Protein AF-A0A920H0R1-F1 (afdb_monomer)

Radius of gyration: 21.29 Å; Cα contacts (8 Å, |Δi|>4): 374; chains: 1; bounding box: 59×45×59 Å

Structure (mmCIF, N/CA/C/O backbone):
data_AF-A0A920H0R1-F1
#
_entry.id   AF-A0A920H0R1-F1
#
loop_
_atom_site.group_PDB
_atom_site.id
_atom_site.type_symbol
_atom_site.label_atom_id
_atom_site.label_alt_id
_atom_site.label_comp_id
_atom_site.label_asym_id
_atom_site.label_entity_id
_atom_site.label_seq_id
_atom_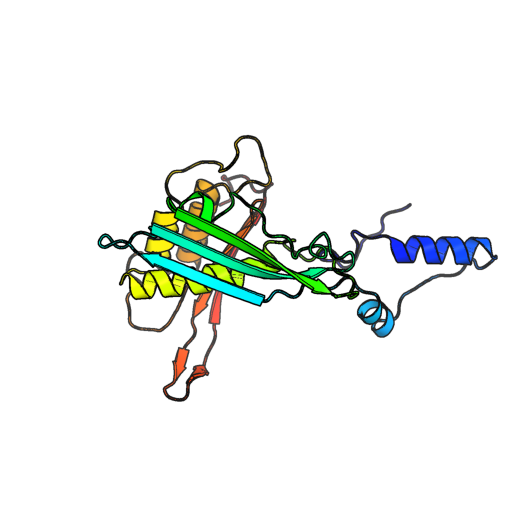site.pdbx_PDB_ins_code
_atom_site.Cartn_x
_atom_site.Cartn_y
_atom_site.Cartn_z
_atom_site.occupancy
_atom_site.B_iso_or_equiv
_atom_site.auth_seq_id
_atom_site.auth_comp_id
_atom_site.auth_asym_id
_atom_site.auth_atom_id
_atom_site.pdbx_PDB_model_num
ATOM 1 N N . MET A 1 1 ? 25.551 9.973 -19.187 1.00 71.19 1 MET A N 1
ATOM 2 C CA . MET A 1 1 ? 24.114 10.175 -19.470 1.00 71.19 1 MET A CA 1
ATOM 3 C C . MET A 1 1 ? 23.756 11.615 -19.152 1.00 71.19 1 MET A C 1
ATOM 5 O O . MET A 1 1 ? 24.093 12.069 -18.066 1.00 71.19 1 MET A O 1
ATOM 9 N N . HIS A 1 2 ? 23.122 12.329 -20.081 1.00 79.00 2 HIS A N 1
ATOM 10 C CA . HIS A 1 2 ? 22.588 13.667 -19.821 1.00 79.00 2 HIS A CA 1
ATOM 11 C C . HIS A 1 2 ? 21.096 13.547 -19.499 1.00 79.00 2 HIS A C 1
ATOM 13 O O . HIS A 1 2 ? 20.328 13.096 -20.345 1.00 79.00 2 HIS A O 1
ATOM 19 N N . SER A 1 3 ? 20.683 13.935 -18.290 1.00 76.44 3 SER A N 1
ATOM 20 C CA . SER A 1 3 ? 19.260 13.981 -17.934 1.00 76.44 3 SER A CA 1
ATOM 21 C C . SER A 1 3 ? 18.618 15.232 -18.520 1.00 76.44 3 SER A C 1
ATOM 23 O O . SER A 1 3 ? 18.863 16.345 -18.055 1.00 76.44 3 SER A O 1
ATOM 25 N N . VAL A 1 4 ? 17.794 15.047 -19.546 1.00 83.69 4 VAL A N 1
ATOM 26 C CA . VAL A 1 4 ? 16.958 16.106 -20.123 1.00 83.69 4 VAL A CA 1
ATOM 27 C C . VAL A 1 4 ? 15.664 16.273 -19.322 1.00 83.69 4 VAL A C 1
ATOM 29 O O . VAL A 1 4 ? 15.293 15.413 -18.520 1.00 83.69 4 VAL A O 1
ATOM 32 N N . ARG A 1 5 ? 14.952 17.389 -19.522 1.00 87.00 5 ARG A N 1
ATOM 33 C CA . ARG A 1 5 ? 13.621 17.574 -18.925 1.00 87.00 5 ARG A CA 1
ATOM 34 C C . ARG A 1 5 ? 12.689 16.466 -19.424 1.00 87.00 5 ARG A C 1
ATOM 36 O O . ARG A 1 5 ? 12.515 16.310 -20.626 1.00 87.00 5 ARG A O 1
ATOM 43 N N . GLY A 1 6 ? 12.092 15.715 -18.502 1.00 83.31 6 GLY A N 1
ATOM 44 C CA . GLY A 1 6 ? 11.184 14.614 -18.816 1.00 83.31 6 GLY A CA 1
ATOM 45 C C . GLY A 1 6 ? 9.723 14.969 -18.546 1.00 83.31 6 GLY A C 1
ATOM 46 O O . GLY A 1 6 ? 9.409 15.551 -17.511 1.00 83.31 6 GLY A O 1
ATOM 47 N N . GLY A 1 7 ? 8.819 14.563 -19.441 1.00 89.94 7 GLY A N 1
ATOM 48 C CA . GLY A 1 7 ? 7.361 14.730 -19.300 1.00 89.94 7 GLY A CA 1
ATOM 49 C C . GLY A 1 7 ? 6.689 13.832 -18.248 1.00 89.94 7 GLY A C 1
ATOM 50 O O . GLY A 1 7 ? 5.644 13.259 -18.520 1.00 89.94 7 GLY A O 1
ATOM 51 N N . GLY A 1 8 ? 7.285 13.664 -17.065 1.00 89.62 8 GLY A N 1
ATOM 52 C CA . GLY A 1 8 ? 6.800 12.725 -16.046 1.00 89.62 8 GLY A CA 1
ATOM 53 C C . GLY A 1 8 ? 7.219 11.275 -16.313 1.00 89.62 8 GLY A C 1
ATOM 54 O O . GLY A 1 8 ? 7.927 10.983 -17.270 1.00 89.62 8 GLY A O 1
ATOM 55 N N . GLY A 1 9 ? 6.848 10.362 -15.420 1.00 87.94 9 GLY A N 1
ATOM 56 C CA . GLY A 1 9 ? 7.211 8.948 -15.560 1.00 87.94 9 GLY A CA 1
ATOM 57 C C . GLY A 1 9 ? 6.524 8.041 -14.552 1.00 87.94 9 GLY A C 1
ATOM 58 O O . GLY A 1 9 ? 6.263 6.893 -14.861 1.00 87.94 9 GLY A O 1
ATOM 59 N N . PHE A 1 10 ? 6.196 8.548 -13.357 1.00 89.69 10 PHE A N 1
ATOM 60 C CA . PHE A 1 10 ? 5.350 7.847 -12.376 1.00 89.69 10 PHE A CA 1
ATOM 61 C C . PHE A 1 10 ? 5.792 6.413 -12.031 1.00 89.69 10 PHE A C 1
ATOM 63 O O . PHE A 1 10 ? 4.981 5.621 -11.568 1.00 89.69 10 PHE A O 1
ATOM 70 N N . GLY A 1 11 ? 7.089 6.128 -12.191 1.00 88.75 11 GLY A N 1
ATOM 71 C CA . GLY A 1 11 ? 7.712 4.830 -11.943 1.00 88.75 11 GLY A CA 1
ATOM 72 C C . GLY A 1 11 ? 8.248 4.134 -13.203 1.00 88.75 11 GLY A C 1
ATOM 73 O O . GLY A 1 11 ? 9.318 3.537 -13.119 1.00 88.75 11 GLY A O 1
ATOM 74 N N . ARG A 1 12 ? 7.642 4.363 -14.382 1.00 87.19 12 ARG A N 1
ATOM 75 C CA . ARG A 1 12 ? 8.091 3.842 -15.695 1.00 87.19 12 ARG A CA 1
ATOM 76 C C . ARG A 1 12 ? 9.56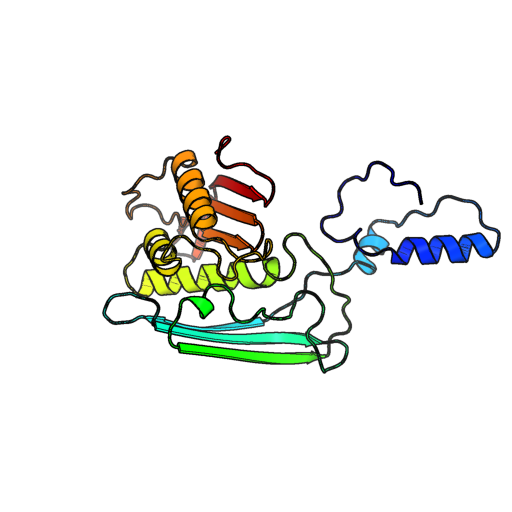6 4.111 -15.989 1.00 87.19 12 ARG A C 1
ATOM 78 O O . ARG A 1 12 ? 10.259 3.255 -16.517 1.00 87.19 12 ARG A O 1
ATOM 85 N N . ARG A 1 13 ? 10.046 5.316 -15.661 1.00 87.56 13 ARG A N 1
ATOM 86 C CA . ARG A 1 13 ? 11.416 5.793 -15.955 1.00 87.56 13 ARG A CA 1
ATOM 87 C C . ARG A 1 13 ? 12.414 5.558 -14.813 1.00 87.56 13 ARG A C 1
ATOM 89 O O . ARG A 1 13 ? 13.410 6.269 -14.712 1.00 87.56 13 ARG A O 1
ATOM 96 N N . LEU A 1 14 ? 12.109 4.639 -13.893 1.00 87.81 14 LEU A N 1
ATOM 97 C CA . LEU A 1 14 ? 13.078 4.158 -12.898 1.00 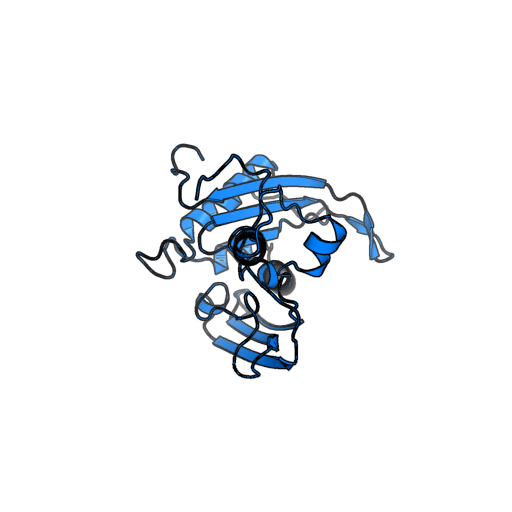87.81 14 LEU A CA 1
ATOM 98 C C . LEU A 1 14 ? 13.905 2.981 -13.431 1.00 87.81 14 LEU A C 1
ATOM 100 O O . LEU A 1 14 ? 14.987 2.714 -12.910 1.00 87.81 14 LEU A O 1
ATOM 104 N N . SER A 1 15 ? 13.409 2.308 -14.467 1.00 85.75 15 SER A N 1
ATOM 105 C CA . SER A 1 15 ? 14.136 1.314 -15.242 1.00 85.75 15 SER A CA 1
ATOM 106 C C . SER A 1 15 ? 14.733 1.957 -16.504 1.00 85.75 15 SER A C 1
ATOM 108 O O . SER A 1 15 ? 14.279 3.009 -16.957 1.00 85.75 15 SER A O 1
ATOM 110 N N . ASN A 1 16 ? 15.810 1.36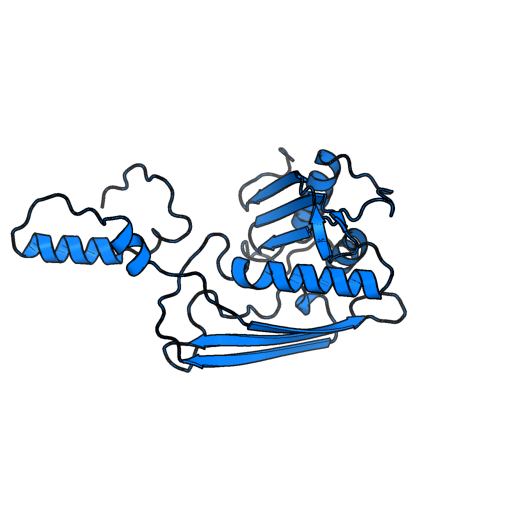4 -17.027 1.00 87.25 16 ASN A N 1
ATOM 111 C CA . ASN A 1 16 ? 16.590 1.908 -18.148 1.00 87.25 16 ASN A CA 1
ATOM 112 C C . ASN A 1 16 ? 16.754 0.891 -19.292 1.00 87.25 16 ASN A C 1
ATOM 114 O O . ASN A 1 16 ? 17.699 0.990 -20.069 1.00 87.25 16 ASN A O 1
ATOM 118 N N . GLU A 1 17 ? 15.880 -0.109 -19.391 1.00 87.50 17 GLU A N 1
ATOM 119 C CA . GLU A 1 17 ? 15.962 -1.196 -20.375 1.00 87.50 17 GLU A CA 1
ATOM 120 C C . GLU A 1 17 ? 16.040 -0.684 -21.822 1.00 87.50 17 GLU A C 1
ATOM 122 O O . GLU A 1 17 ? 16.917 -1.106 -22.573 1.00 87.50 17 GLU A O 1
ATOM 127 N N . TYR A 1 18 ? 15.242 0.328 -22.168 1.00 86.69 18 TYR A N 1
ATOM 128 C CA . TYR A 1 18 ? 15.261 0.964 -23.489 1.00 86.69 18 TYR A CA 1
ATOM 129 C C . TYR A 1 18 ? 16.583 1.698 -23.789 1.00 86.69 18 TYR A C 1
ATOM 131 O O . TYR A 1 18 ? 16.990 1.819 -24.943 1.00 86.69 18 TYR A O 1
ATOM 139 N N . VAL A 1 19 ? 17.301 2.168 -22.760 1.00 88.56 19 VAL A N 1
ATOM 140 C CA . VAL A 1 19 ? 18.624 2.797 -22.926 1.00 88.56 19 VAL A CA 1
ATOM 141 C C . VAL A 1 19 ? 19.668 1.749 -23.306 1.00 88.56 19 VAL A C 1
ATOM 143 O O . VAL A 1 19 ? 20.532 2.020 -24.140 1.00 88.56 19 VAL A O 1
ATOM 146 N N . TYR A 1 20 ? 19.588 0.551 -22.718 1.00 89.75 20 TYR A N 1
ATOM 147 C CA . TYR A 1 20 ? 20.480 -0.555 -23.069 1.00 89.75 20 TYR A CA 1
ATOM 148 C C . TYR A 1 20 ? 20.260 -1.016 -24.508 1.00 89.75 20 TYR A C 1
ATOM 150 O O . TYR A 1 20 ? 21.232 -1.211 -25.237 1.00 89.75 20 TYR A O 1
ATOM 158 N N . GLU A 1 21 ? 19.006 -1.136 -24.938 1.00 89.56 21 GLU A N 1
ATOM 159 C CA . GLU A 1 21 ? 18.677 -1.494 -26.317 1.00 89.56 21 GLU A CA 1
ATOM 160 C C . GLU A 1 21 ? 19.210 -0.458 -27.316 1.00 89.56 21 GLU A C 1
ATOM 162 O O . GLU A 1 21 ? 19.938 -0.814 -28.247 1.00 89.56 21 GLU A O 1
ATOM 167 N N . ALA A 1 22 ? 18.962 0.833 -27.067 1.00 90.69 22 ALA A N 1
ATOM 168 C CA . ALA A 1 22 ? 19.487 1.912 -27.900 1.00 90.69 22 ALA A CA 1
ATOM 169 C C . ALA A 1 22 ? 21.026 1.898 -27.973 1.00 90.69 22 ALA A C 1
ATOM 171 O O . ALA A 1 22 ? 21.601 2.078 -29.048 1.00 90.69 22 ALA A O 1
ATOM 172 N N . ALA A 1 23 ? 21.711 1.630 -26.855 1.00 91.19 23 ALA A N 1
ATOM 173 C CA . ALA A 1 23 ? 23.170 1.535 -26.820 1.00 91.19 23 ALA A CA 1
ATOM 174 C C . ALA A 1 23 ? 23.708 0.348 -27.642 1.00 91.19 23 ALA A C 1
ATOM 176 O O . ALA A 1 23 ? 24.702 0.492 -28.357 1.00 91.19 23 ALA A O 1
ATOM 177 N N . LEU A 1 24 ? 23.047 -0.814 -27.579 1.00 93.00 24 LEU A N 1
ATOM 178 C CA . LEU A 1 24 ? 23.419 -2.000 -28.359 1.00 93.00 24 LEU A CA 1
ATOM 179 C C . LEU A 1 24 ? 23.179 -1.803 -29.861 1.00 93.00 24 LEU A C 1
ATOM 181 O O . LEU A 1 24 ? 23.998 -2.231 -30.675 1.00 93.00 24 LEU A O 1
ATOM 185 N N . ILE A 1 25 ? 22.091 -1.129 -30.237 1.00 92.00 25 ILE A N 1
ATOM 186 C CA . ILE A 1 25 ? 21.819 -0.744 -31.628 1.00 92.00 25 ILE A CA 1
ATOM 187 C C . ILE A 1 25 ? 22.893 0.233 -32.122 1.00 92.00 25 ILE A C 1
ATOM 189 O O . ILE A 1 25 ? 23.445 0.049 -33.210 1.00 92.00 25 ILE A O 1
ATOM 193 N N . ALA A 1 26 ? 23.265 1.215 -31.297 1.00 93.44 26 ALA A N 1
ATOM 194 C CA . ALA A 1 26 ? 24.299 2.183 -31.644 1.00 93.44 26 ALA A CA 1
ATOM 195 C C . ALA A 1 26 ? 25.678 1.547 -31.846 1.00 93.44 26 ALA A C 1
ATOM 197 O O . ALA A 1 26 ? 26.401 1.913 -32.775 1.00 93.44 26 ALA A O 1
ATOM 198 N N . GLN A 1 27 ? 26.015 0.526 -31.053 1.00 94.75 27 GLN A N 1
ATOM 199 C CA . GLN A 1 27 ? 27.245 -0.248 -31.232 1.00 94.75 27 GLN A CA 1
ATOM 200 C C . GLN A 1 27 ? 27.336 -0.909 -32.620 1.00 94.75 27 GLN A C 1
ATOM 202 O O . GLN A 1 27 ? 28.435 -1.137 -33.122 1.00 94.75 27 GLN A O 1
ATOM 207 N N . ARG A 1 28 ? 26.197 -1.186 -33.268 1.00 94.94 28 ARG A N 1
ATOM 208 C CA . ARG A 1 28 ? 26.135 -1.758 -34.623 1.00 94.94 28 ARG A CA 1
ATOM 209 C C . ARG A 1 28 ? 26.205 -0.712 -35.742 1.00 94.94 28 ARG A C 1
ATOM 211 O O . ARG A 1 28 ? 26.063 -1.072 -36.906 1.00 94.94 28 ARG A O 1
ATOM 218 N N . GLY A 1 29 ? 26.451 0.557 -35.412 1.00 93.00 29 GLY A N 1
ATOM 219 C CA . GLY A 1 29 ? 26.679 1.635 -36.380 1.00 93.00 29 GLY A CA 1
ATOM 220 C C . GLY A 1 29 ? 25.471 2.533 -36.654 1.00 93.00 29 GLY A C 1
ATOM 221 O O . GLY A 1 29 ? 25.542 3.379 -37.542 1.00 93.00 29 GLY A O 1
ATOM 222 N N . PHE A 1 30 ? 24.373 2.392 -35.906 1.00 90.44 30 PHE A N 1
ATOM 223 C CA . PHE A 1 30 ? 23.230 3.301 -36.009 1.00 90.44 30 PHE A CA 1
ATOM 224 C C . PHE A 1 30 ? 23.389 4.500 -35.062 1.00 90.44 30 PHE A C 1
ATOM 226 O O . PHE A 1 30 ? 23.414 4.341 -33.849 1.00 90.44 30 PHE A O 1
ATOM 233 N N . ALA A 1 31 ? 23.463 5.718 -35.598 1.00 83.50 31 ALA A N 1
ATOM 234 C CA . ALA A 1 31 ? 23.659 6.940 -34.806 1.00 83.50 31 ALA A CA 1
ATOM 235 C C . ALA A 1 31 ? 22.403 7.837 -34.731 1.00 83.50 31 ALA A C 1
ATOM 237 O O . ALA A 1 31 ? 22.522 9.050 -34.569 1.00 83.50 31 ALA A O 1
ATOM 238 N N . GLY A 1 32 ? 21.210 7.260 -34.911 1.00 86.44 32 GLY A N 1
ATOM 239 C CA . GLY A 1 32 ? 19.940 7.992 -34.929 1.00 86.44 32 GLY A CA 1
ATOM 240 C C . GLY A 1 32 ? 19.227 8.063 -33.576 1.00 86.44 32 GLY A C 1
ATOM 241 O O . GLY A 1 32 ? 19.653 7.473 -32.584 1.00 86.44 32 GLY A O 1
ATOM 242 N N . GLU A 1 33 ? 18.111 8.789 -33.559 1.00 85.06 33 GLU A N 1
ATOM 243 C CA . GLU A 1 33 ? 17.189 8.837 -32.423 1.00 85.06 33 GLU A CA 1
ATOM 244 C C . GLU A 1 33 ? 16.422 7.513 -32.293 1.00 85.06 33 GLU A C 1
ATOM 246 O O . GLU A 1 33 ? 15.979 6.942 -33.290 1.00 85.06 33 GLU A O 1
ATOM 251 N N . ALA A 1 34 ? 16.262 7.036 -31.057 1.00 84.00 34 ALA A N 1
ATOM 252 C CA . ALA A 1 34 ? 15.421 5.895 -30.720 1.00 84.00 34 ALA A CA 1
ATOM 253 C C . ALA A 1 34 ? 14.258 6.388 -29.855 1.00 84.00 34 ALA A C 1
ATOM 255 O O . ALA A 1 34 ? 14.470 6.872 -28.740 1.00 84.00 34 ALA A O 1
ATOM 256 N N . ALA A 1 35 ? 13.041 6.275 -30.379 1.00 86.00 35 ALA A N 1
ATOM 257 C CA . ALA A 1 35 ? 11.816 6.631 -29.681 1.00 86.00 35 ALA A CA 1
ATOM 258 C C . ALA A 1 35 ? 10.862 5.435 -29.693 1.00 86.00 35 ALA A C 1
ATOM 260 O O . ALA A 1 35 ? 10.658 4.816 -30.736 1.00 86.00 35 ALA A O 1
ATOM 261 N N . MET A 1 36 ? 10.282 5.129 -28.533 1.00 84.31 36 MET A N 1
ATOM 262 C CA . MET A 1 36 ? 9.220 4.130 -28.415 1.00 84.31 36 MET A CA 1
ATOM 263 C C . MET A 1 36 ? 7.914 4.737 -28.923 1.00 84.31 36 MET A C 1
ATOM 265 O O . MET A 1 36 ? 7.571 5.866 -28.557 1.00 84.31 36 MET A O 1
ATOM 269 N N . VAL A 1 37 ? 7.180 3.993 -29.747 1.00 89.62 37 VAL A N 1
ATOM 270 C CA . VAL A 1 37 ? 5.800 4.358 -30.088 1.00 89.62 37 VAL A CA 1
ATOM 271 C C . VAL A 1 37 ? 4.876 4.028 -28.909 1.00 89.62 37 VAL A C 1
ATOM 273 O O . VAL A 1 37 ? 5.212 3.149 -28.113 1.00 89.62 37 VAL A O 1
ATOM 276 N N . PRO A 1 38 ? 3.729 4.713 -28.752 1.00 88.06 38 PRO A N 1
ATOM 277 C CA . PRO A 1 38 ? 2.830 4.490 -27.617 1.00 88.06 38 PRO A CA 1
ATOM 278 C C . PRO A 1 38 ? 2.406 3.028 -27.428 1.00 88.06 38 PRO A C 1
ATOM 280 O O . PRO A 1 38 ? 2.287 2.561 -26.299 1.00 88.06 38 PRO A O 1
ATOM 283 N N . GLU A 1 39 ? 2.194 2.299 -28.522 1.00 91.38 39 GLU A N 1
ATOM 284 C CA . GLU A 1 39 ? 1.813 0.888 -28.506 1.00 91.38 39 GLU A CA 1
ATOM 285 C C . GLU A 1 39 ? 2.906 0.013 -27.881 1.00 91.38 39 GLU A C 1
ATOM 287 O O . GLU A 1 39 ? 2.607 -0.817 -27.023 1.00 91.38 39 GLU A O 1
ATOM 292 N N . ASP A 1 40 ? 4.166 0.243 -28.258 1.00 88.00 40 ASP A N 1
ATOM 293 C CA . ASP A 1 40 ? 5.318 -0.472 -27.707 1.00 88.00 40 ASP A CA 1
ATOM 294 C C . ASP A 1 40 ? 5.590 -0.044 -26.262 1.00 88.00 40 ASP A C 1
ATOM 296 O O . ASP A 1 40 ? 5.880 -0.886 -25.415 1.00 88.00 40 ASP A O 1
ATOM 300 N N . ASP A 1 41 ? 5.444 1.245 -25.938 1.00 86.88 41 ASP A N 1
ATOM 301 C CA . ASP A 1 41 ? 5.605 1.720 -24.560 1.00 86.88 41 ASP A CA 1
ATOM 302 C C . ASP A 1 41 ? 4.606 1.036 -23.619 1.00 86.88 41 ASP A C 1
ATOM 304 O O . ASP A 1 41 ? 5.005 0.595 -22.547 1.00 86.88 41 ASP A O 1
ATOM 308 N N . MET A 1 42 ? 3.348 0.857 -24.043 1.00 87.25 42 MET A N 1
ATOM 309 C CA . MET A 1 42 ? 2.342 0.113 -23.276 1.00 87.25 42 MET A CA 1
ATOM 310 C C . MET A 1 42 ? 2.597 -1.398 -23.251 1.00 87.25 42 MET A C 1
ATOM 312 O O . MET A 1 42 ? 2.357 -2.034 -22.227 1.00 87.25 42 MET A O 1
ATOM 316 N N . ALA A 1 43 ? 3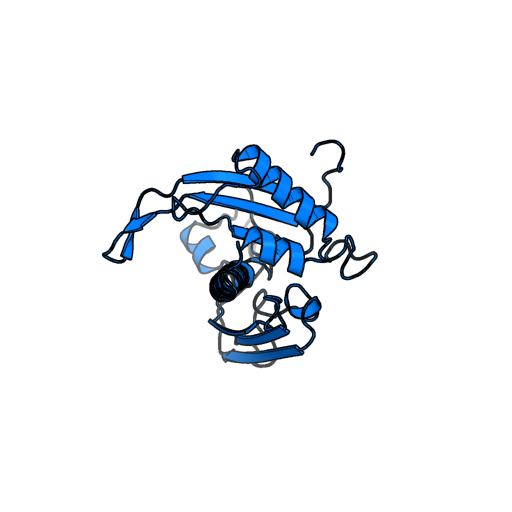.046 -1.996 -24.359 1.00 87.44 43 ALA A N 1
ATOM 317 C CA . ALA A 1 43 ? 3.277 -3.439 -24.447 1.00 87.44 43 ALA A CA 1
ATOM 318 C C . ALA A 1 43 ? 4.489 -3.899 -23.619 1.00 87.44 43 ALA A C 1
ATOM 320 O O . ALA A 1 43 ? 4.482 -5.009 -23.081 1.00 87.44 43 ALA A O 1
ATOM 321 N N . PHE A 1 44 ? 5.506 -3.044 -23.505 1.00 85.62 44 PHE A N 1
ATOM 322 C CA . PHE A 1 44 ? 6.752 -3.306 -22.784 1.00 85.62 44 PHE A CA 1
ATOM 323 C C . PHE A 1 44 ? 6.874 -2.497 -21.482 1.00 85.62 44 PHE A C 1
ATOM 325 O O . PHE A 1 44 ? 7.975 -2.351 -20.946 1.00 85.62 44 PHE A O 1
ATOM 332 N N . ASP A 1 45 ? 5.762 -1.974 -20.958 1.00 89.19 45 ASP A N 1
ATOM 333 C CA . ASP A 1 45 ? 5.741 -1.318 -19.650 1.00 89.19 45 ASP A CA 1
ATOM 334 C C . ASP A 1 45 ? 5.912 -2.338 -18.511 1.00 89.19 45 ASP A C 1
ATOM 336 O O . ASP A 1 45 ? 5.633 -3.535 -18.620 1.00 89.19 45 ASP A O 1
ATOM 340 N N . TYR A 1 46 ? 6.313 -1.823 -17.360 1.00 91.94 46 TYR A N 1
ATOM 341 C CA . TYR A 1 46 ? 6.127 -2.463 -16.080 1.00 91.94 46 TYR A CA 1
ATOM 342 C C . TYR A 1 46 ? 4.748 -2.122 -15.521 1.00 91.94 46 TYR A C 1
ATOM 344 O O . TYR A 1 46 ? 4.456 -0.986 -15.148 1.00 91.94 46 TYR A O 1
ATOM 352 N N . PHE A 1 47 ? 3.906 -3.135 -15.369 1.00 92.25 47 PHE A N 1
ATOM 353 C CA . PHE A 1 47 ? 2.548 -2.954 -14.877 1.00 92.25 47 PHE A CA 1
ATOM 354 C C . PHE A 1 47 ? 2.495 -2.841 -13.348 1.00 92.25 47 PHE A C 1
ATOM 356 O O . PHE A 1 47 ? 3.376 -3.301 -12.613 1.00 92.25 47 PHE A O 1
ATOM 363 N N . ARG A 1 48 ? 1.411 -2.256 -12.836 1.00 93.31 48 ARG A N 1
ATOM 364 C CA . ARG A 1 48 ? 1.075 -2.373 -11.414 1.00 93.31 48 ARG A CA 1
ATOM 365 C C . ARG A 1 48 ? 0.707 -3.828 -11.110 1.00 93.31 48 ARG A C 1
ATOM 367 O O . ARG A 1 48 ? -0.075 -4.423 -11.847 1.00 93.31 48 ARG A O 1
ATOM 374 N N . SER A 1 49 ? 1.240 -4.379 -10.019 1.00 94.00 49 SER A N 1
ATOM 375 C CA . SER A 1 49 ? 0.937 -5.757 -9.619 1.00 94.00 49 SER A CA 1
ATOM 376 C C . SER A 1 49 ? -0.564 -5.959 -9.399 1.00 94.00 49 SER A C 1
ATOM 378 O O . SER A 1 49 ? -1.226 -5.132 -8.772 1.00 94.00 49 SER A O 1
ATOM 380 N N . ALA A 1 50 ? -1.104 -7.048 -9.938 1.00 92.00 50 ALA A N 1
ATOM 381 C CA . ALA A 1 50 ? -2.479 -7.449 -9.693 1.00 92.00 50 ALA A CA 1
ATOM 382 C C . ALA A 1 50 ? -2.522 -8.316 -8.434 1.00 92.00 50 ALA A C 1
ATOM 384 O O . ALA A 1 50 ? -1.778 -9.293 -8.332 1.00 92.00 50 ALA A O 1
ATOM 385 N N . LEU A 1 51 ? -3.400 -7.955 -7.502 1.00 95.38 51 LEU A N 1
ATOM 386 C CA . LEU A 1 51 ? -3.607 -8.675 -6.254 1.00 95.38 51 LEU A CA 1
ATOM 387 C C . LEU A 1 51 ? -5.076 -9.041 -6.098 1.00 95.38 51 LEU A C 1
ATOM 389 O O . LEU A 1 51 ? -5.957 -8.260 -6.461 1.00 95.38 51 LEU A O 1
ATOM 393 N N . TYR A 1 52 ? -5.316 -10.198 -5.498 1.00 96.81 52 TYR A N 1
ATOM 394 C CA . TYR A 1 52 ? -6.585 -10.506 -4.857 1.00 96.81 52 TYR A CA 1
ATOM 395 C C . TYR A 1 52 ? -6.360 -10.516 -3.345 1.00 96.81 52 TYR A C 1
ATOM 397 O O . TYR A 1 52 ? -5.379 -11.086 -2.868 1.00 96.81 52 TYR A O 1
ATOM 405 N N . LEU A 1 53 ? -7.234 -9.829 -2.614 1.00 96.69 53 LEU A N 1
ATOM 406 C CA . LEU A 1 53 ? -7.114 -9.610 -1.176 1.00 96.69 53 LEU A CA 1
ATOM 407 C C . LEU A 1 53 ? -8.377 -10.142 -0.508 1.00 96.69 53 LEU A C 1
ATOM 409 O O . LEU A 1 53 ? -9.465 -9.626 -0.761 1.00 96.69 53 LEU A O 1
ATOM 413 N N . ASP A 1 54 ? -8.214 -11.161 0.325 1.00 97.81 54 ASP A N 1
ATOM 414 C CA . ASP A 1 54 ? -9.256 -11.661 1.216 1.00 97.81 54 ASP A CA 1
ATOM 415 C C . ASP A 1 54 ? -8.989 -11.135 2.626 1.00 97.81 54 ASP A C 1
ATOM 417 O O . ASP A 1 54 ? -7.867 -11.244 3.126 1.00 97.81 54 ASP A O 1
ATOM 421 N N . MET A 1 55 ? -9.984 -10.490 3.233 1.00 97.56 55 MET A N 1
ATOM 422 C CA . MET A 1 55 ? -9.813 -9.752 4.484 1.00 97.56 55 MET A CA 1
ATOM 423 C C . MET A 1 55 ? -10.897 -10.121 5.489 1.00 97.56 55 MET A C 1
ATOM 425 O O . MET A 1 55 ? -12.086 -10.090 5.178 1.00 97.56 55 MET A O 1
ATOM 429 N N . GLU A 1 56 ? -10.477 -10.388 6.722 1.00 97.81 56 GLU A N 1
ATOM 430 C CA . GLU A 1 56 ? -11.365 -10.546 7.871 1.00 97.81 56 GLU A CA 1
ATOM 431 C C . GLU A 1 56 ? -10.906 -9.613 8.998 1.00 97.81 56 GLU A C 1
ATOM 433 O O . GLU A 1 56 ? -9.718 -9.336 9.171 1.00 97.81 56 GLU A O 1
ATOM 438 N N . GLY A 1 57 ? -11.854 -9.108 9.781 1.00 96.62 57 GLY A N 1
ATOM 439 C CA . GLY A 1 57 ? -11.584 -8.151 10.845 1.00 96.62 57 GLY A CA 1
ATOM 440 C C . GLY A 1 57 ? -12.482 -8.410 12.040 1.00 96.62 57 GLY A C 1
ATOM 441 O O . GLY A 1 57 ? -13.669 -8.693 11.886 1.00 96.62 57 GLY A O 1
ATOM 442 N N . GLY A 1 58 ? -11.907 -8.321 13.235 1.00 96.31 58 GLY A N 1
ATOM 443 C CA . GLY A 1 58 ? -12.635 -8.406 14.496 1.00 96.31 58 GLY A CA 1
ATOM 444 C C . GLY A 1 58 ? -12.807 -7.021 15.098 1.00 96.31 58 GLY A C 1
ATOM 445 O O . GLY A 1 58 ? -11.841 -6.268 15.186 1.00 96.31 58 GLY A O 1
ATOM 446 N N . VAL A 1 59 ? -14.017 -6.693 15.542 1.00 95.81 59 VAL A N 1
ATOM 447 C CA . VAL A 1 59 ? -14.298 -5.476 16.313 1.00 95.81 59 VAL A CA 1
ATOM 448 C C . VAL A 1 59 ? -14.654 -5.897 17.737 1.00 95.81 59 VAL A C 1
ATOM 450 O O . VAL A 1 59 ? -15.442 -6.823 17.930 1.00 95.81 59 VAL A O 1
ATOM 453 N N . SER A 1 60 ? -14.041 -5.268 18.739 1.00 94.25 60 SER A N 1
ATOM 454 C CA . SER A 1 60 ? -14.365 -5.510 20.147 1.00 94.25 60 SER A CA 1
ATOM 455 C C . SER A 1 60 ? -15.735 -4.933 20.522 1.00 94.25 60 SER A C 1
ATOM 457 O O . SER A 1 60 ? -16.306 -4.112 19.807 1.00 94.25 60 SER A O 1
ATOM 459 N N . ASN A 1 61 ? -16.251 -5.315 21.692 1.00 92.56 61 ASN A N 1
ATOM 460 C CA . ASN A 1 61 ? -17.500 -4.751 22.221 1.00 92.56 61 ASN A CA 1
ATOM 461 C C . ASN A 1 61 ? -17.427 -3.230 22.444 1.00 92.56 61 ASN A C 1
ATOM 463 O O . ASN A 1 61 ? -18.458 -2.564 22.425 1.00 92.56 61 ASN A O 1
ATOM 467 N N . ASP A 1 62 ? -16.219 -2.693 22.625 1.00 91.12 62 ASP A N 1
ATOM 468 C CA . ASP A 1 62 ? -15.964 -1.262 22.810 1.00 91.12 62 ASP A CA 1
ATOM 469 C C . ASP A 1 62 ? -15.809 -0.512 21.470 1.00 91.12 62 ASP A C 1
ATOM 471 O O . ASP A 1 62 ? -15.587 0.695 21.449 1.00 91.12 62 ASP A O 1
ATOM 475 N N . GLY A 1 63 ? -15.940 -1.215 20.337 1.00 91.88 63 GLY A N 1
ATOM 476 C CA . GLY A 1 63 ? -15.883 -0.643 18.990 1.00 91.88 63 GLY A CA 1
ATOM 477 C C . GLY A 1 63 ? -14.483 -0.577 18.372 1.00 91.88 63 GLY A C 1
ATOM 478 O O . GLY A 1 63 ? -14.348 -0.160 17.227 1.00 91.88 63 GLY A O 1
ATOM 479 N N . HIS A 1 64 ? -13.439 -1.027 19.069 1.00 93.81 64 HIS A N 1
ATOM 480 C CA . HIS A 1 64 ? -12.061 -0.976 18.568 1.00 93.81 64 HIS A CA 1
ATOM 481 C C . HIS A 1 64 ? -11.718 -2.175 17.670 1.00 93.81 64 HIS A C 1
ATOM 483 O O . HIS A 1 64 ? -12.214 -3.285 17.877 1.00 93.81 64 HIS A O 1
ATOM 489 N N . LEU A 1 65 ? -10.816 -1.979 16.702 1.00 95.31 65 LEU A N 1
ATOM 490 C CA . LEU A 1 65 ? -10.269 -3.072 15.890 1.00 95.31 65 LEU A CA 1
ATOM 491 C C . LEU A 1 65 ? -9.437 -4.018 16.773 1.00 95.31 65 LEU A C 1
ATOM 493 O O . LEU A 1 65 ? -8.407 -3.627 17.315 1.00 95.31 65 LEU A O 1
ATOM 497 N N . SER A 1 66 ? -9.879 -5.266 16.919 1.00 95.88 66 SER A N 1
ATOM 498 C CA . SER A 1 66 ? -9.266 -6.265 17.805 1.00 95.88 66 SER A CA 1
ATOM 499 C C . SER A 1 66 ? -8.553 -7.392 17.061 1.00 95.88 66 SER A C 1
ATOM 501 O O . SER A 1 66 ? -7.638 -7.998 17.618 1.00 95.88 66 SER A O 1
ATOM 503 N N . ALA A 1 67 ? -8.930 -7.664 15.810 1.00 96.25 67 ALA A N 1
ATOM 504 C CA . ALA A 1 67 ? -8.270 -8.659 14.973 1.00 96.25 67 ALA A CA 1
ATOM 505 C C . ALA A 1 67 ? -8.186 -8.208 13.512 1.00 96.25 67 ALA A C 1
ATOM 507 O O . ALA A 1 67 ? -9.095 -7.540 13.018 1.00 96.25 67 ALA A O 1
ATOM 508 N N . TRP A 1 68 ? -7.113 -8.598 12.827 1.00 96.81 68 TRP A N 1
ATOM 509 C CA . TRP A 1 68 ? -6.884 -8.304 11.414 1.00 96.81 68 TRP A CA 1
ATOM 510 C C . TRP A 1 68 ? -6.324 -9.523 10.688 1.00 96.81 68 TRP A C 1
ATOM 512 O O . TRP A 1 68 ? -5.240 -9.999 11.010 1.00 96.81 68 TRP A O 1
ATOM 522 N N . LYS A 1 69 ? -7.032 -10.024 9.684 1.00 97.25 69 LYS A N 1
ATOM 523 C CA . LYS A 1 69 ? -6.560 -11.130 8.859 1.00 97.25 69 LYS A CA 1
ATOM 524 C C . LYS A 1 69 ? -6.567 -10.720 7.400 1.00 97.25 69 LYS A C 1
ATOM 526 O O . LYS A 1 69 ? -7.561 -10.190 6.910 1.00 97.25 69 LYS A O 1
ATOM 531 N N . LEU A 1 70 ? -5.459 -10.983 6.719 1.00 96.75 70 LEU A N 1
ATOM 532 C CA . LEU A 1 70 ? -5.287 -10.687 5.305 1.00 96.75 70 LEU A CA 1
ATOM 533 C C . LEU A 1 70 ? -4.647 -11.883 4.605 1.00 96.75 70 LEU A C 1
ATOM 535 O O . LEU A 1 70 ? -3.517 -12.268 4.907 1.00 96.75 70 LEU A O 1
ATOM 539 N N . HIS A 1 71 ? -5.337 -12.426 3.608 1.00 97.44 71 HIS A N 1
ATOM 540 C CA . HIS A 1 71 ? -4.761 -13.379 2.672 1.00 97.44 71 HIS A CA 1
ATOM 541 C C . HIS A 1 71 ? -4.570 -12.714 1.310 1.00 97.44 71 HIS A C 1
ATOM 543 O O . HIS A 1 71 ? -5.514 -12.275 0.654 1.00 97.44 71 HIS A O 1
ATOM 549 N N . VAL A 1 72 ? -3.309 -12.621 0.892 1.00 97.19 72 VAL A N 1
ATOM 550 C CA . VAL A 1 72 ? -2.909 -12.027 -0.383 1.00 97.19 72 VAL A CA 1
ATOM 551 C C . VAL A 1 72 ? -2.690 -13.127 -1.410 1.00 97.19 72 VAL A C 1
ATOM 553 O O . VAL A 1 72 ? -1.867 -14.016 -1.209 1.00 97.19 72 VAL A O 1
ATOM 556 N N . ILE A 1 73 ? -3.350 -13.037 -2.557 1.00 97.44 73 ILE A N 1
ATOM 557 C CA . ILE A 1 73 ? -3.003 -13.824 -3.739 1.00 97.44 73 ILE A CA 1
ATOM 558 C C . ILE A 1 73 ? -2.282 -12.893 -4.713 1.00 97.44 73 ILE A C 1
ATOM 560 O O . ILE A 1 73 ? -2.868 -11.929 -5.212 1.00 97.44 73 ILE A O 1
ATOM 564 N N . ALA A 1 74 ? -1.004 -13.174 -4.965 1.00 97.19 74 ALA A N 1
ATOM 565 C CA . ALA A 1 74 ? -0.124 -12.337 -5.776 1.00 97.19 74 ALA A CA 1
ATOM 566 C C . ALA A 1 74 ? 0.492 -13.119 -6.941 1.00 97.19 74 ALA A C 1
ATOM 568 O O . ALA A 1 74 ? 0.767 -14.312 -6.834 1.00 97.19 74 ALA A O 1
ATOM 569 N N . GLY A 1 75 ? 0.748 -12.434 -8.057 1.00 96.94 75 GLY A N 1
ATOM 570 C CA . GLY A 1 75 ? 1.526 -13.001 -9.160 1.00 96.94 75 GLY A CA 1
ATOM 571 C C . GLY A 1 75 ? 3.002 -13.183 -8.790 1.00 96.94 75 GLY A C 1
ATOM 572 O O . GLY A 1 75 ? 3.563 -12.341 -8.092 1.00 96.94 75 GLY A O 1
ATOM 573 N N . SER A 1 76 ? 3.633 -14.246 -9.284 1.00 97.25 76 SER A N 1
ATOM 574 C CA . SER A 1 76 ? 5.048 -14.568 -9.084 1.00 97.25 76 SER A CA 1
ATOM 575 C C . SER A 1 76 ? 5.654 -15.185 -10.345 1.00 97.25 76 SER A C 1
ATOM 577 O O . SER A 1 76 ? 5.099 -16.124 -10.922 1.00 97.25 76 SER A O 1
ATOM 579 N N . ALA A 1 77 ? 6.792 -14.649 -10.779 1.00 95.94 77 ALA A N 1
ATOM 580 C CA . ALA A 1 77 ? 7.532 -15.141 -11.935 1.00 95.94 77 ALA A CA 1
ATOM 581 C C . ALA A 1 77 ? 8.473 -16.305 -11.585 1.00 95.94 77 ALA A C 1
ATOM 583 O O . ALA A 1 77 ? 8.707 -17.165 -12.435 1.00 95.94 77 ALA A O 1
ATOM 584 N N . ASP A 1 78 ? 9.004 -16.325 -10.360 1.00 95.69 78 ASP A N 1
ATOM 585 C CA . ASP A 1 78 ? 9.975 -17.308 -9.858 1.00 95.69 78 ASP A CA 1
ATOM 586 C C . ASP A 1 78 ? 9.334 -18.415 -8.999 1.00 95.69 78 ASP A C 1
ATOM 588 O O . ASP A 1 78 ? 9.942 -19.460 -8.792 1.00 95.69 78 ASP A O 1
ATOM 592 N N . GLY A 1 79 ? 8.094 -18.219 -8.540 1.00 95.62 79 GLY A N 1
ATOM 593 C CA . GLY A 1 79 ? 7.403 -19.112 -7.609 1.00 95.62 79 GLY A CA 1
ATOM 594 C C . GLY A 1 79 ? 7.856 -18.971 -6.151 1.00 95.62 79 GLY A C 1
ATOM 595 O O . GLY A 1 79 ? 7.314 -19.660 -5.289 1.00 95.62 79 GLY A O 1
ATOM 596 N N . GLU A 1 80 ? 8.811 -18.086 -5.862 1.00 94.00 80 GLU A N 1
ATOM 597 C CA . GLU A 1 80 ? 9.407 -17.888 -4.535 1.00 94.00 80 GLU A CA 1
ATOM 598 C C . GLU A 1 80 ? 8.999 -16.546 -3.923 1.00 94.00 80 GLU A C 1
ATOM 600 O O . GLU A 1 80 ? 8.791 -16.441 -2.713 1.00 94.00 80 GLU A O 1
ATOM 605 N N . SER A 1 81 ? 8.853 -15.513 -4.756 1.00 94.12 81 SER A N 1
ATOM 606 C CA . SER A 1 81 ? 8.545 -14.154 -4.330 1.00 94.12 81 SER A CA 1
ATOM 607 C C . SER A 1 81 ? 7.431 -13.534 -5.172 1.00 94.12 81 SER A C 1
ATOM 609 O O . SER A 1 81 ? 7.269 -13.819 -6.359 1.00 94.12 81 SER A O 1
ATOM 611 N N . ALA A 1 82 ? 6.612 -12.680 -4.554 1.00 96.31 82 ALA A N 1
ATOM 612 C CA . ALA A 1 82 ? 5.630 -11.906 -5.304 1.00 96.31 82 ALA A CA 1
ATOM 613 C C . ALA A 1 82 ? 6.343 -10.937 -6.261 1.00 96.31 82 ALA A C 1
ATOM 615 O O . ALA A 1 82 ? 7.321 -10.288 -5.885 1.00 96.31 82 ALA A O 1
ATOM 616 N N . ASN A 1 83 ? 5.805 -10.787 -7.470 1.00 95.81 83 ASN A N 1
ATOM 617 C CA . ASN A 1 83 ? 6.271 -9.805 -8.443 1.00 95.81 83 ASN A CA 1
ATOM 618 C C . ASN A 1 83 ? 6.274 -8.399 -7.817 1.00 95.81 83 ASN A C 1
ATOM 620 O O . ASN A 1 83 ? 5.455 -8.087 -6.943 1.00 95.81 83 ASN A O 1
ATOM 624 N N . TYR A 1 84 ? 7.184 -7.532 -8.274 1.00 94.44 84 TYR A N 1
ATOM 625 C CA . TYR A 1 84 ? 7.399 -6.197 -7.709 1.00 94.44 84 TYR A CA 1
ATOM 626 C C . TYR A 1 84 ? 6.083 -5.453 -7.439 1.00 94.44 84 TYR A C 1
ATOM 628 O O . TYR A 1 84 ? 5.201 -5.370 -8.296 1.00 94.44 84 TYR A O 1
ATOM 636 N N . GLY A 1 85 ? 5.963 -4.880 -6.242 1.00 91.50 85 GLY A N 1
ATOM 637 C CA . GLY A 1 85 ? 4.771 -4.160 -5.800 1.00 91.50 85 GLY A CA 1
ATOM 638 C C . GLY A 1 85 ? 3.692 -5.050 -5.183 1.00 91.50 85 GLY A C 1
ATOM 639 O O . GLY A 1 85 ? 2.839 -4.514 -4.491 1.00 91.50 85 GLY A O 1
ATOM 640 N N . GLY A 1 86 ? 3.742 -6.372 -5.383 1.00 93.56 86 GLY A N 1
ATOM 641 C CA . GLY A 1 86 ? 2.762 -7.323 -4.850 1.00 93.56 86 GLY A CA 1
ATOM 642 C C . GLY A 1 86 ? 3.123 -7.965 -3.510 1.00 93.56 86 GLY A C 1
ATOM 643 O O . GLY A 1 86 ? 2.362 -8.781 -3.004 1.00 93.56 86 GLY A O 1
ATOM 644 N N . THR A 1 87 ? 4.289 -7.647 -2.949 1.00 91.50 87 THR A N 1
ATOM 645 C CA . THR A 1 87 ? 4.690 -8.117 -1.618 1.00 91.50 87 THR A CA 1
ATOM 646 C C . THR A 1 87 ? 3.990 -7.300 -0.537 1.00 91.50 87 THR A C 1
ATOM 648 O O . THR A 1 87 ? 4.093 -6.068 -0.539 1.00 91.50 87 THR A O 1
ATOM 651 N N . TYR A 1 88 ? 3.362 -7.978 0.425 1.00 89.88 88 TYR A N 1
ATOM 652 C CA . TYR A 1 88 ? 2.825 -7.317 1.610 1.00 89.88 88 TYR A CA 1
ATOM 653 C C . TYR A 1 88 ? 3.951 -6.935 2.571 1.00 89.88 88 TYR A C 1
ATOM 655 O O . TYR A 1 88 ? 4.851 -7.731 2.846 1.00 89.88 88 TYR A O 1
ATOM 663 N N . ARG A 1 89 ? 3.919 -5.704 3.081 1.00 82.81 89 ARG A N 1
ATOM 664 C CA . ARG A 1 89 ? 4.916 -5.217 4.037 1.00 82.81 89 ARG A CA 1
ATOM 665 C C . ARG A 1 89 ? 4.408 -5.459 5.445 1.00 82.81 89 ARG A C 1
ATOM 667 O O . ARG A 1 89 ? 3.526 -4.749 5.899 1.00 82.81 89 ARG A O 1
ATOM 674 N N . THR A 1 90 ? 5.006 -6.430 6.127 1.00 79.31 90 THR A N 1
ATOM 675 C CA . THR A 1 90 ? 4.608 -6.761 7.496 1.00 79.31 90 THR A CA 1
ATOM 676 C C . THR A 1 90 ? 5.061 -5.704 8.514 1.00 79.31 90 THR A C 1
ATOM 678 O O . THR A 1 90 ? 6.116 -5.075 8.345 1.00 79.31 90 THR A O 1
ATOM 681 N N . ARG A 1 91 ? 4.353 -5.629 9.640 1.00 76.50 91 ARG A N 1
ATOM 682 C CA . ARG A 1 91 ? 4.437 -4.615 10.696 1.00 76.50 91 ARG A CA 1
ATOM 683 C C . ARG A 1 91 ? 4.201 -3.195 10.182 1.00 76.50 91 ARG A C 1
ATOM 685 O O . ARG A 1 91 ? 4.898 -2.271 10.608 1.00 76.50 91 ARG A O 1
ATOM 692 N N . ASP A 1 92 ? 3.259 -3.040 9.259 1.00 81.44 92 ASP A N 1
ATOM 693 C CA . ASP A 1 92 ? 2.779 -1.736 8.789 1.00 81.44 92 ASP A CA 1
ATOM 694 C C . ASP A 1 92 ? 1.335 -1.485 9.268 1.00 81.44 92 ASP A C 1
ATOM 696 O O . ASP A 1 92 ? 0.760 -2.265 10.025 1.00 81.44 92 ASP A O 1
ATOM 700 N N . PHE A 1 93 ? 0.747 -0.353 8.904 1.00 87.19 93 PHE A N 1
ATOM 701 C CA . PHE A 1 93 ? -0.662 -0.079 9.179 1.00 87.19 93 PHE A CA 1
ATOM 702 C C . PHE A 1 93 ? -1.573 -0.940 8.277 1.00 87.19 93 PHE A C 1
ATOM 704 O O . PHE A 1 93 ? -1.296 -1.009 7.083 1.00 87.19 93 PHE A O 1
ATOM 711 N N . PRO A 1 94 ? -2.688 -1.515 8.781 1.00 88.56 94 PRO A N 1
ATOM 712 C CA . PRO A 1 94 ? -3.231 -1.370 10.136 1.00 88.56 94 PRO A CA 1
ATOM 713 C C . PRO A 1 94 ? -2.723 -2.406 11.142 1.00 88.56 94 PRO A C 1
ATOM 715 O O . PRO A 1 94 ? -2.849 -2.172 12.339 1.00 88.56 94 PRO A O 1
ATOM 718 N N . GLU A 1 95 ? -2.148 -3.525 10.700 1.00 89.38 95 GLU A N 1
ATOM 719 C CA . GLU A 1 95 ? -1.792 -4.665 11.563 1.00 89.38 95 GLU A CA 1
ATOM 720 C C . GLU A 1 95 ? -0.884 -4.295 12.750 1.00 89.38 95 GLU A C 1
ATOM 722 O O . GLU A 1 95 ? -1.038 -4.848 13.834 1.00 89.38 95 GLU A O 1
ATOM 727 N N . ALA A 1 96 ? -0.001 -3.302 12.602 1.00 88.81 96 ALA A N 1
ATOM 728 C CA . ALA A 1 96 ? 0.864 -2.818 13.679 1.00 88.81 96 ALA A CA 1
ATOM 729 C C . ALA A 1 96 ? 0.091 -2.174 14.850 1.00 88.81 96 ALA A C 1
ATOM 731 O O . ALA A 1 96 ? 0.671 -1.913 15.903 1.00 88.81 96 ALA A O 1
ATOM 732 N N . ARG A 1 97 ? -1.205 -1.897 14.668 1.00 90.94 97 ARG A N 1
ATOM 733 C CA . ARG A 1 97 ? -2.111 -1.299 15.658 1.00 90.94 97 ARG A CA 1
ATOM 734 C C . ARG A 1 97 ? -3.124 -2.284 16.230 1.00 90.94 97 ARG A C 1
ATOM 736 O O . ARG A 1 97 ? -3.955 -1.885 17.039 1.00 90.94 97 ARG A O 1
ATOM 743 N N . VAL A 1 98 ? -3.057 -3.554 15.838 1.00 92.25 98 VAL A N 1
ATOM 744 C CA . VAL A 1 98 ? -4.044 -4.568 16.215 1.00 92.25 98 VAL A CA 1
ATOM 745 C C . VAL A 1 98 ? -3.374 -5.646 17.070 1.00 92.25 98 VAL A C 1
ATOM 747 O O . VAL A 1 98 ? -2.287 -6.110 16.724 1.00 92.25 98 VAL A O 1
ATOM 750 N N . PRO A 1 99 ? -3.985 -6.078 18.189 1.00 91.50 99 PRO A N 1
ATOM 751 C CA . PRO A 1 99 ? -3.359 -7.052 19.086 1.00 91.50 99 PRO A CA 1
ATOM 752 C C . PRO A 1 99 ? -3.272 -8.463 18.488 1.00 91.50 99 PRO A C 1
ATOM 754 O O . PRO A 1 99 ? -2.405 -9.245 18.881 1.00 91.50 99 PRO A O 1
ATOM 757 N N . HIS A 1 100 ? -4.152 -8.798 17.542 1.00 95.19 100 HIS A N 1
ATOM 758 C CA . HIS A 1 100 ? -4.198 -10.100 16.885 1.00 95.19 100 HIS A CA 1
ATOM 759 C C . HIS A 1 100 ? -4.194 -9.925 15.371 1.00 95.19 100 HIS A C 1
ATOM 761 O O . HIS A 1 100 ? -5.069 -9.257 14.823 1.00 95.19 100 HIS A O 1
ATOM 767 N N . TYR A 1 101 ? -3.233 -10.539 14.687 1.00 95.88 101 TYR A N 1
ATOM 768 C CA . TYR A 1 101 ? -3.197 -10.510 13.233 1.00 95.88 101 TYR A CA 1
ATOM 769 C C . TYR A 1 101 ? -2.695 -11.818 12.627 1.00 95.88 101 TYR A C 1
ATOM 771 O O . TYR A 1 101 ? -1.906 -12.534 13.245 1.00 95.88 101 TYR A O 1
ATOM 779 N N . ASP A 1 102 ? -3.169 -12.114 11.419 1.00 95.81 102 ASP A N 1
ATOM 780 C CA . ASP A 1 102 ? -2.733 -13.248 10.603 1.00 95.81 102 ASP A CA 1
ATOM 781 C C . ASP A 1 102 ? -2.602 -12.807 9.142 1.00 95.81 102 ASP A C 1
ATOM 783 O O . ASP A 1 102 ? -3.575 -12.377 8.520 1.00 95.81 102 ASP A O 1
ATOM 787 N N . ILE A 1 103 ? -1.387 -12.886 8.601 1.00 95.19 103 ILE A N 1
ATOM 788 C CA . ILE A 1 103 ? -1.098 -12.499 7.222 1.00 95.19 103 ILE A CA 1
ATOM 789 C C . ILE A 1 103 ? -0.555 -13.702 6.473 1.00 95.19 103 ILE A C 1
ATOM 791 O O . ILE A 1 103 ? 0.516 -14.223 6.791 1.00 95.19 103 ILE A O 1
ATOM 795 N N . ALA A 1 104 ? -1.261 -14.088 5.418 1.00 95.56 104 ALA A N 1
ATOM 796 C CA . ALA A 1 104 ? -0.860 -15.163 4.531 1.00 95.56 104 ALA A CA 1
ATOM 797 C C . ALA A 1 104 ? -0.667 -14.646 3.106 1.00 95.56 104 ALA A C 1
ATOM 799 O O . ALA A 1 104 ? -1.283 -13.670 2.673 1.00 95.56 104 ALA A O 1
ATOM 800 N N . THR A 1 105 ? 0.179 -15.321 2.332 1.00 96.06 105 THR A N 1
ATOM 801 C CA . THR A 1 105 ? 0.342 -15.034 0.905 1.00 96.06 105 THR A CA 1
ATOM 802 C C . THR A 1 105 ? 0.390 -16.327 0.103 1.00 96.06 105 THR A C 1
ATOM 804 O O . THR A 1 105 ? 1.110 -17.259 0.452 1.00 96.06 105 THR A O 1
ATOM 807 N N . THR A 1 106 ? -0.366 -16.373 -0.990 1.00 97.69 106 THR A N 1
ATOM 808 C CA . THR A 1 106 ? -0.300 -17.421 -2.009 1.00 97.69 106 THR A CA 1
ATOM 809 C C . THR A 1 106 ? 0.215 -16.823 -3.308 1.00 97.69 106 THR A C 1
ATOM 811 O O . THR A 1 106 ? -0.247 -15.772 -3.751 1.00 97.69 106 THR A O 1
ATOM 814 N N . LE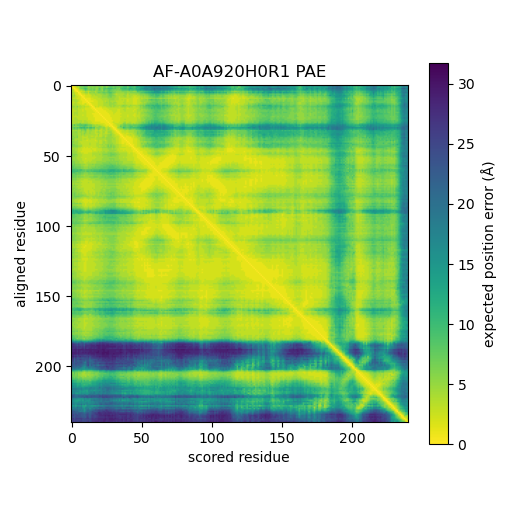U A 1 107 ? 1.173 -17.509 -3.927 1.00 97.88 107 LEU A N 1
ATOM 815 C CA . LEU A 1 107 ? 1.777 -17.086 -5.181 1.00 97.88 107 LEU A CA 1
ATOM 816 C C . LEU A 1 107 ? 1.149 -17.841 -6.352 1.00 97.88 107 LEU A C 1
ATOM 818 O O . LEU A 1 107 ? 1.056 -19.068 -6.334 1.00 97.88 107 LEU A O 1
ATOM 822 N N . LEU A 1 108 ? 0.732 -17.101 -7.376 1.00 97.31 108 LEU A N 1
ATOM 823 C CA . LEU A 1 108 ? 0.261 -17.646 -8.645 1.00 97.31 108 LEU A CA 1
ATOM 824 C C . LEU A 1 108 ? 1.290 -17.379 -9.746 1.00 97.31 108 LEU A C 1
ATOM 826 O O . LEU A 1 108 ? 1.799 -16.259 -9.827 1.00 97.31 108 LEU A O 1
ATOM 830 N N . PRO A 1 109 ? 1.570 -18.348 -10.636 1.00 97.50 109 PRO A N 1
ATOM 831 C CA . PRO A 1 109 ? 2.481 -18.129 -11.752 1.00 97.50 109 PRO A CA 1
ATOM 832 C C . PRO A 1 109 ? 2.046 -16.939 -12.614 1.00 97.50 109 PRO A C 1
ATOM 834 O O . PRO A 1 109 ? 0.944 -16.922 -13.162 1.00 97.50 109 PRO A O 1
ATOM 837 N N . SER A 1 110 ? 2.919 -15.945 -12.759 1.00 95.81 110 SER A N 1
ATOM 838 C CA . SER A 1 110 ? 2.697 -14.790 -13.627 1.00 95.81 110 SER A CA 1
ATOM 839 C C . SER A 1 110 ? 4.017 -14.237 -14.144 1.00 95.81 110 SER A C 1
ATOM 841 O O . SER A 1 110 ? 4.875 -13.810 -13.373 1.00 95.81 110 SER A O 1
ATOM 843 N N . LYS A 1 111 ? 4.155 -14.202 -15.473 1.00 93.81 111 LYS A N 1
ATOM 844 C CA . LYS A 1 111 ? 5.311 -13.617 -16.169 1.00 93.81 111 LYS A CA 1
ATOM 845 C C . LYS A 1 111 ? 5.091 -12.162 -16.584 1.00 93.81 111 LYS A C 1
ATOM 847 O O . LYS A 1 111 ? 5.950 -11.593 -17.250 1.00 93.81 111 LYS A O 1
ATOM 852 N N . THR A 1 112 ? 3.951 -11.568 -16.227 1.00 93.12 112 THR A N 1
ATOM 853 C CA . THR A 1 112 ? 3.687 -10.157 -16.514 1.00 93.12 112 THR A CA 1
ATOM 854 C C . THR A 1 112 ? 4.702 -9.301 -15.755 1.00 93.12 112 THR A C 1
ATOM 856 O O . THR A 1 112 ? 4.769 -9.418 -14.527 1.00 93.12 112 THR A O 1
ATOM 859 N N . PRO A 1 113 ? 5.491 -8.456 -16.442 1.00 91.94 113 PRO A N 1
ATOM 860 C CA . PRO A 1 113 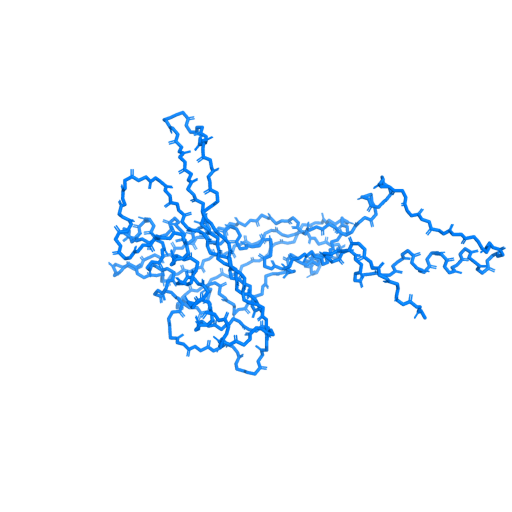? 6.468 -7.607 -15.782 1.00 91.94 113 PRO A CA 1
ATOM 861 C C . PRO A 1 113 ? 5.744 -6.591 -14.902 1.00 91.94 113 PRO A C 1
ATOM 863 O O . PRO A 1 113 ? 4.857 -5.874 -15.361 1.00 91.94 113 PRO A O 1
ATOM 866 N N . THR A 1 114 ? 6.120 -6.516 -13.629 1.00 94.94 114 THR A N 1
ATOM 867 C CA . THR A 1 114 ? 5.613 -5.486 -12.722 1.00 94.94 114 THR A CA 1
ATOM 868 C C . THR A 1 114 ? 6.749 -4.622 -12.213 1.00 94.94 114 THR A C 1
ATOM 870 O O . THR A 1 114 ? 7.903 -5.049 -12.151 1.00 94.94 114 THR A O 1
ATOM 873 N N . GLY A 1 115 ? 6.433 -3.385 -11.853 1.00 93.00 115 GLY A N 1
ATOM 874 C CA . GLY A 1 115 ? 7.449 -2.432 -11.437 1.00 93.00 115 GLY A CA 1
ATOM 875 C C . GLY A 1 115 ? 6.876 -1.262 -10.667 1.00 93.00 115 GLY A C 1
ATOM 876 O O . GLY A 1 115 ? 5.737 -1.276 -10.192 1.00 93.00 115 GLY A O 1
ATOM 877 N N . ALA A 1 116 ? 7.716 -0.251 -10.482 1.00 91.56 116 ALA A N 1
ATOM 878 C CA . ALA A 1 116 ? 7.332 0.921 -9.727 1.00 91.56 116 ALA A CA 1
ATOM 879 C C . ALA A 1 116 ? 6.199 1.659 -10.435 1.00 91.56 116 ALA A C 1
ATOM 881 O O . ALA A 1 116 ? 6.312 2.040 -11.593 1.00 91.56 116 ALA A O 1
ATOM 882 N N . TRP A 1 117 ? 5.134 1.900 -9.684 1.00 90.50 117 TRP A N 1
ATOM 883 C CA . TRP A 1 117 ? 4.084 2.860 -9.994 1.00 90.50 117 TRP A CA 1
ATOM 884 C C . TRP A 1 117 ? 4.033 3.875 -8.859 1.00 90.50 117 TRP A C 1
ATOM 886 O O . TRP A 1 117 ? 4.520 3.596 -7.759 1.00 90.50 117 TRP A O 1
ATOM 896 N N . ARG A 1 118 ? 3.452 5.058 -9.084 1.00 88.06 118 ARG A N 1
ATOM 897 C CA . ARG A 1 118 ? 3.314 6.074 -8.028 1.00 88.06 118 ARG A CA 1
ATOM 898 C C . ARG A 1 118 ? 2.734 5.434 -6.764 1.00 88.06 118 ARG A C 1
ATOM 900 O O . ARG A 1 118 ? 1.714 4.759 -6.848 1.00 88.06 118 ARG A O 1
ATOM 907 N N . ALA A 1 119 ? 3.391 5.663 -5.626 1.00 84.94 119 ALA A N 1
ATOM 908 C CA . ALA A 1 119 ? 3.134 4.955 -4.370 1.00 84.94 119 ALA A CA 1
ATOM 909 C C . ALA A 1 119 ? 3.388 3.431 -4.448 1.00 84.94 119 ALA A C 1
ATOM 911 O O . ALA A 1 119 ? 2.448 2.660 -4.243 1.00 84.94 119 ALA A O 1
ATOM 912 N N . PRO A 1 120 ? 4.626 2.972 -4.745 1.00 85.56 120 PRO A N 1
ATOM 913 C CA . PRO A 1 120 ? 4.904 1.545 -4.892 1.00 85.56 120 PRO A CA 1
ATOM 914 C C . PRO A 1 120 ? 4.454 0.763 -3.655 1.00 85.56 120 PRO A C 1
ATOM 916 O O . PRO A 1 120 ? 4.638 1.244 -2.534 1.00 85.56 120 PRO A O 1
ATOM 919 N N . PHE A 1 121 ? 3.921 -0.443 -3.862 1.00 87.44 121 PHE A N 1
ATOM 920 C CA . PHE A 1 121 ? 3.317 -1.312 -2.840 1.00 87.44 121 PHE A CA 1
ATOM 921 C C . PHE A 1 121 ? 2.007 -0.754 -2.258 1.00 87.44 121 PHE A C 1
ATOM 923 O O . PHE A 1 121 ? 0.968 -1.386 -2.380 1.00 87.44 121 PHE A O 1
ATOM 930 N N . SER A 1 122 ? 1.982 0.460 -1.706 1.00 86.06 122 SER A N 1
ATOM 931 C CA . SER A 1 122 ? 0.761 1.016 -1.092 1.00 86.06 122 SER A CA 1
ATOM 932 C C . SER A 1 122 ? -0.398 1.180 -2.087 1.00 86.06 122 SER A C 1
ATOM 934 O O . SER A 1 122 ? -1.559 1.031 -1.715 1.00 86.06 122 SER A O 1
ATOM 936 N N . ASN A 1 123 ? -0.108 1.451 -3.365 1.00 85.88 123 ASN A N 1
ATOM 937 C CA . ASN A 1 123 ? -1.131 1.666 -4.395 1.00 85.88 123 ASN A CA 1
ATOM 938 C C . ASN A 1 123 ? -1.959 0.427 -4.780 1.00 85.88 123 ASN A C 1
ATOM 940 O O . ASN A 1 123 ? -2.987 0.594 -5.442 1.00 85.88 123 ASN A O 1
ATOM 944 N N . VAL A 1 124 ? -1.521 -0.783 -4.416 1.00 91.25 124 VAL A N 1
ATOM 945 C CA . VAL A 1 124 ? -2.271 -2.025 -4.666 1.00 91.25 124 VAL A CA 1
ATOM 946 C C . VAL A 1 124 ? -3.085 -2.466 -3.451 1.00 91.25 124 VAL A C 1
ATOM 948 O O . VAL A 1 124 ? -4.110 -3.111 -3.633 1.00 91.25 124 VAL A O 1
ATOM 951 N N . TYR A 1 125 ? -2.689 -2.070 -2.236 1.00 91.00 125 TYR A N 1
ATOM 952 C CA . TYR A 1 125 ? -3.372 -2.463 -0.996 1.00 91.00 125 TYR A CA 1
ATOM 953 C C . TYR A 1 125 ? -4.365 -1.422 -0.492 1.00 91.00 125 TYR A C 1
ATOM 955 O O . TYR A 1 125 ? -5.494 -1.755 -0.134 1.00 91.00 125 TYR A O 1
ATOM 963 N N . ALA A 1 126 ? -3.981 -0.146 -0.493 1.00 86.75 126 ALA A N 1
ATOM 964 C CA . ALA A 1 126 ? -4.659 0.833 0.346 1.00 86.75 126 ALA A CA 1
ATOM 965 C C . ALA A 1 126 ? -6.133 1.050 -0.012 1.00 86.75 126 ALA A C 1
ATOM 967 O O . ALA A 1 126 ? -6.927 1.336 0.873 1.00 86.75 126 ALA A O 1
ATOM 968 N N . PHE A 1 127 ? -6.537 0.919 -1.280 1.00 86.50 127 PHE A N 1
ATOM 969 C CA . PHE A 1 127 ? -7.962 1.033 -1.609 1.00 86.50 127 PHE A CA 1
ATOM 970 C C . PHE A 1 127 ? -8.785 -0.050 -0.902 1.00 86.50 127 PHE A C 1
ATOM 972 O O . PHE A 1 127 ? -9.829 0.261 -0.328 1.00 86.50 127 PHE A O 1
ATOM 979 N N . ALA A 1 128 ? -8.315 -1.297 -0.938 1.00 91.44 128 ALA A N 1
ATOM 980 C CA . ALA A 1 128 ? -9.003 -2.426 -0.333 1.00 91.44 128 ALA A CA 1
ATOM 981 C C . ALA A 1 128 ? -8.974 -2.318 1.194 1.00 91.44 128 ALA A C 1
ATOM 983 O O . ALA A 1 128 ? -10.033 -2.321 1.814 1.00 91.44 128 ALA A O 1
ATOM 984 N N . GLU A 1 129 ? -7.795 -2.107 1.785 1.00 91.56 129 GLU A N 1
ATOM 985 C CA . GLU A 1 129 ? -7.647 -2.006 3.242 1.00 91.56 129 GLU A CA 1
ATOM 986 C C . GLU A 1 129 ? -8.482 -0.860 3.823 1.00 91.56 129 GLU A C 1
ATOM 988 O O . GLU A 1 129 ? -9.193 -1.039 4.805 1.00 91.56 129 GLU A O 1
ATOM 993 N N . GLN A 1 130 ? -8.467 0.317 3.194 1.00 88.69 130 GLN A N 1
ATOM 994 C CA . GLN A 1 130 ? -9.206 1.481 3.695 1.00 88.69 130 GLN A CA 1
ATOM 995 C C . GLN A 1 130 ? -10.714 1.342 3.472 1.00 88.69 130 GLN A C 1
ATOM 997 O O . GLN A 1 130 ? -11.504 1.820 4.286 1.00 88.69 130 GLN A O 1
ATOM 1002 N N . SER A 1 131 ? -11.130 0.658 2.400 1.00 89.38 131 SER A N 1
ATOM 1003 C CA . SER A 1 131 ? -12.541 0.306 2.206 1.00 89.38 131 SER A CA 1
ATOM 1004 C C . SER A 1 131 ? -13.005 -0.671 3.284 1.00 89.38 131 SER A C 1
ATOM 1006 O O . SER A 1 131 ? -14.045 -0.440 3.894 1.00 89.38 131 SER A O 1
ATOM 1008 N N . PHE A 1 132 ? -12.201 -1.689 3.590 1.00 94.00 132 PHE A N 1
ATOM 1009 C CA . PHE A 1 132 ? -12.530 -2.673 4.614 1.00 94.00 132 PHE A CA 1
ATOM 1010 C C . PHE A 1 132 ? -12.547 -2.067 6.024 1.00 94.00 132 PHE A C 1
ATOM 1012 O O . PHE A 1 132 ? -13.494 -2.281 6.774 1.00 94.00 132 PHE A O 1
ATOM 1019 N N . LEU A 1 133 ? -11.594 -1.192 6.364 1.00 92.81 133 LEU A N 1
ATOM 1020 C CA . LEU A 1 133 ? -11.639 -0.416 7.611 1.00 92.81 133 LEU A CA 1
ATOM 1021 C C . LEU A 1 133 ? -12.899 0.462 7.706 1.00 92.81 133 LEU A C 1
ATOM 1023 O O . LEU A 1 133 ? -13.460 0.625 8.787 1.00 92.81 133 LEU A O 1
ATOM 1027 N N . CYS A 1 134 ? -13.383 1.010 6.588 1.00 90.19 134 CYS A N 1
ATOM 1028 C CA . CYS A 1 134 ? -14.640 1.763 6.550 1.00 90.19 134 CYS A CA 1
ATOM 1029 C C . CYS A 1 134 ? -15.870 0.871 6.791 1.00 90.19 134 CYS A C 1
ATOM 1031 O O . CYS A 1 134 ? -16.837 1.302 7.428 1.00 90.19 134 CYS A O 1
ATOM 1033 N N . GLU A 1 135 ? -15.848 -0.370 6.306 1.00 91.88 135 GLU A N 1
ATOM 1034 C CA . GLU A 1 135 ? -16.880 -1.368 6.597 1.00 91.88 135 GLU A CA 1
ATOM 1035 C C . GLU A 1 135 ? -16.866 -1.772 8.074 1.00 91.88 135 GLU A C 1
ATOM 1037 O O . GLU A 1 135 ? -17.921 -1.760 8.706 1.00 91.88 135 GLU A O 1
ATOM 1042 N N . LEU A 1 136 ? -15.685 -2.011 8.651 1.00 94.19 136 LEU A N 1
ATOM 1043 C CA . LEU A 1 136 ? -15.521 -2.320 10.075 1.00 94.19 136 LEU A CA 1
ATOM 1044 C C . LEU A 1 136 ? -15.989 -1.169 10.973 1.00 94.19 136 LEU A C 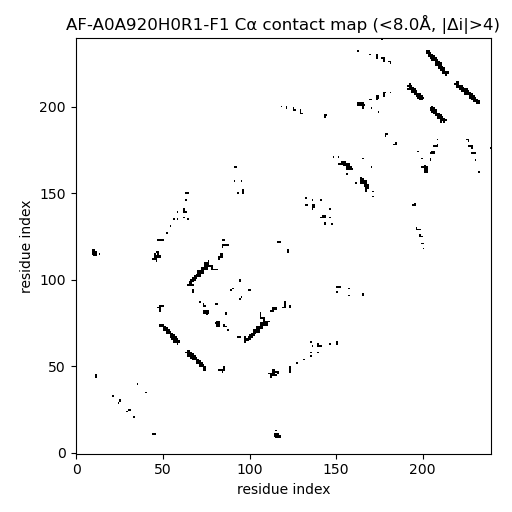1
ATOM 1046 O O . LEU A 1 136 ? -16.729 -1.409 11.922 1.00 94.19 136 LEU A O 1
ATOM 1050 N N . ALA A 1 137 ? -15.663 0.079 10.625 1.00 91.06 137 ALA A N 1
ATOM 1051 C CA . ALA A 1 137 ? -16.186 1.258 11.318 1.00 91.06 137 ALA A CA 1
ATOM 1052 C C . ALA A 1 137 ? -17.722 1.339 11.241 1.00 91.06 137 ALA A C 1
ATOM 1054 O O . ALA A 1 137 ? -18.400 1.655 12.216 1.00 91.06 137 ALA A O 1
ATOM 1055 N N . THR A 1 138 ? -18.298 1.008 10.079 1.00 89.94 138 THR A N 1
ATOM 1056 C CA . THR A 1 138 ? -19.760 0.960 9.922 1.00 89.94 138 THR A CA 1
ATOM 1057 C C . THR A 1 138 ? -20.365 -0.135 10.809 1.00 89.94 138 THR A C 1
ATOM 1059 O O . THR A 1 138 ? -21.389 0.100 11.450 1.00 89.94 138 THR A O 1
ATOM 1062 N N . ALA A 1 139 ? -19.732 -1.310 10.868 1.00 90.88 139 ALA A N 1
ATOM 1063 C CA . ALA A 1 139 ? -20.157 -2.435 11.698 1.00 90.88 139 ALA A CA 1
ATOM 1064 C C . ALA A 1 139 ? -20.026 -2.146 13.205 1.00 90.88 139 ALA A C 1
ATOM 1066 O O . ALA A 1 139 ? -20.864 -2.604 13.979 1.00 90.88 139 ALA A O 1
ATOM 1067 N N . SER A 1 140 ? -19.039 -1.340 13.614 1.00 91.38 140 SER A N 1
ATOM 1068 C CA . SER A 1 140 ? -18.870 -0.862 14.994 1.00 91.38 140 SER A CA 1
ATOM 1069 C C . SER A 1 140 ? -19.804 0.301 15.360 1.00 91.38 140 SER A C 1
ATOM 1071 O O . SER A 1 140 ? -19.845 0.734 16.511 1.00 91.38 140 SER A O 1
ATOM 1073 N N . GLY A 1 141 ? -20.573 0.822 14.397 1.00 89.50 141 GLY A N 1
ATOM 1074 C CA . GLY A 1 141 ? -21.460 1.969 14.595 1.00 89.50 141 GLY A CA 1
ATOM 1075 C C . GLY A 1 141 ? -20.731 3.312 14.714 1.00 89.50 141 GLY A C 1
ATOM 1076 O O . GLY A 1 141 ? -21.341 4.295 15.145 1.00 89.50 141 GLY A O 1
ATOM 1077 N N . GLN A 1 142 ? -19.455 3.373 14.332 1.00 87.06 142 GLN A N 1
ATOM 1078 C CA . GLN A 1 142 ? -18.627 4.573 14.387 1.00 87.06 142 GLN A CA 1
ATOM 1079 C C . GLN A 1 142 ? -18.528 5.265 13.024 1.00 87.06 142 GLN A C 1
ATOM 1081 O O . GLN A 1 142 ? -18.725 4.677 11.959 1.00 87.06 142 GLN A O 1
ATOM 1086 N N . ASP A 1 143 ? -18.199 6.555 13.054 1.00 84.00 143 ASP A N 1
ATOM 1087 C CA . ASP A 1 143 ? -17.766 7.246 11.846 1.00 84.00 143 ASP A CA 1
ATOM 1088 C C . ASP A 1 143 ? -16.365 6.755 11.453 1.00 84.00 143 ASP A C 1
ATOM 1090 O O . ASP A 1 143 ? -15.485 6.625 12.306 1.00 84.00 143 ASP A O 1
ATOM 1094 N N . TYR A 1 144 ? -16.138 6.504 10.162 1.00 84.88 144 TYR A N 1
ATOM 1095 C CA . TYR A 1 144 ? -14.849 6.001 9.679 1.00 84.88 144 TYR A CA 1
ATOM 1096 C C . TYR A 1 144 ? -13.681 6.947 9.993 1.00 84.88 144 TYR A C 1
ATOM 1098 O O . TYR A 1 144 ? -12.582 6.463 10.260 1.00 84.88 144 TYR A O 1
ATOM 1106 N N . ARG A 1 145 ? -13.895 8.275 10.043 1.00 82.19 145 ARG A N 1
ATOM 1107 C CA . ARG A 1 145 ? -12.855 9.198 10.526 1.00 82.19 145 ARG A CA 1
ATOM 1108 C C . ARG A 1 145 ? -12.442 8.827 11.937 1.00 82.19 145 ARG A C 1
ATOM 1110 O O . ARG A 1 145 ? -11.250 8.739 12.204 1.00 82.19 145 ARG A O 1
ATOM 1117 N N . ASP A 1 146 ? -13.416 8.740 12.836 1.00 85.62 146 ASP A N 1
ATOM 1118 C CA . ASP A 1 146 ? -13.145 8.602 14.264 1.00 85.62 146 ASP A CA 1
ATOM 1119 C C . ASP A 1 146 ? -12.520 7.235 14.537 1.00 85.62 146 ASP A C 1
ATOM 1121 O O . ASP A 1 146 ? -11.512 7.167 15.231 1.00 85.62 146 ASP A O 1
ATOM 1125 N N . PHE A 1 147 ? -13.018 6.191 13.867 1.00 89.06 147 PHE A N 1
ATOM 1126 C CA . PHE A 1 147 ? -12.414 4.861 13.867 1.00 89.06 147 PHE A CA 1
ATOM 1127 C C . PHE A 1 147 ? -10.954 4.879 13.392 1.00 89.06 147 PHE A C 1
ATOM 1129 O O . PHE A 1 147 ? -10.085 4.296 14.034 1.00 89.06 147 PHE A O 1
ATOM 1136 N N . LEU A 1 148 ? -10.647 5.569 12.285 1.00 88.56 148 LEU A N 1
ATOM 1137 C CA . LEU A 1 148 ? -9.276 5.625 11.776 1.00 88.56 148 LEU A CA 1
ATOM 1138 C C . LEU A 1 148 ? -8.351 6.451 12.680 1.00 88.56 148 LEU A C 1
ATOM 1140 O O . LEU A 1 148 ? -7.197 6.077 12.872 1.00 88.56 148 LEU A O 1
ATOM 1144 N N . LEU A 1 149 ? -8.822 7.584 13.209 1.00 87.75 149 LEU A N 1
ATOM 1145 C CA . LEU A 1 149 ? -8.030 8.428 14.110 1.00 87.75 149 LEU A CA 1
ATOM 1146 C C . LEU A 1 149 ? -7.715 7.708 15.423 1.00 87.75 149 LEU A C 1
ATOM 1148 O O . LEU A 1 149 ? -6.591 7.827 15.906 1.00 87.75 149 LEU A O 1
ATOM 1152 N N . ASP A 1 150 ? -8.680 6.958 15.952 1.00 91.00 150 ASP A N 1
ATOM 1153 C CA . ASP A 1 150 ? -8.506 6.084 17.110 1.00 91.00 150 ASP A CA 1
ATOM 1154 C C . ASP A 1 150 ? -7.494 4.967 16.812 1.00 91.00 150 ASP A C 1
ATOM 1156 O O . ASP A 1 150 ? -6.499 4.831 17.522 1.00 91.00 150 ASP A O 1
ATOM 1160 N N . LEU A 1 151 ? -7.650 4.264 15.683 1.00 92.75 151 LEU A N 1
ATOM 1161 C CA . LEU A 1 151 ? -6.735 3.198 15.267 1.00 92.75 151 LEU A CA 1
ATOM 1162 C C . LEU A 1 151 ? -5.301 3.696 15.022 1.00 92.75 151 LEU A C 1
ATOM 1164 O O . LEU A 1 151 ? -4.336 2.981 15.289 1.00 92.75 151 LEU A O 1
ATOM 1168 N N . LEU A 1 152 ? -5.129 4.922 14.516 1.00 90.38 152 LEU A N 1
ATOM 1169 C CA . LEU A 1 152 ? -3.804 5.532 14.363 1.00 90.38 152 LEU A CA 1
ATOM 1170 C C . LEU A 1 152 ? -3.104 5.733 15.715 1.00 90.38 152 LEU A C 1
ATOM 1172 O O . LEU A 1 152 ? -1.873 5.668 15.754 1.00 90.38 152 LEU A O 1
ATOM 1176 N N . GLY A 1 153 ? -3.859 5.927 16.797 1.00 91.88 153 GLY A N 1
ATOM 1177 C CA . GLY A 1 153 ? -3.345 6.020 18.160 1.00 91.88 153 GLY A CA 1
ATOM 1178 C C . GLY A 1 153 ? -2.457 7.243 18.395 1.00 91.88 153 GLY A C 1
ATOM 1179 O O . GLY A 1 153 ? -2.681 8.319 17.831 1.00 91.88 153 GLY A O 1
ATOM 1180 N N . GLU A 1 154 ? -1.440 7.071 19.237 1.00 92.69 154 GLU A N 1
ATOM 1181 C CA . GLU A 1 154 ? -0.514 8.128 19.661 1.00 92.69 154 GLU A CA 1
ATOM 1182 C C . GLU A 1 154 ? 0.331 8.704 18.517 1.00 92.69 154 GLU A C 1
ATOM 1184 O O . GLU A 1 154 ? 0.491 8.091 17.459 1.00 92.69 154 GLU A O 1
ATOM 1189 N N . ASP A 1 155 ? 0.857 9.912 18.734 1.00 93.00 155 ASP A N 1
ATOM 1190 C CA . ASP A 1 155 ? 1.759 10.612 17.813 1.00 93.00 155 ASP A CA 1
ATOM 1191 C C . ASP A 1 155 ? 3.166 10.005 17.844 1.00 93.00 155 ASP A C 1
ATOM 1193 O O . ASP A 1 155 ? 3.953 10.267 18.750 1.00 93.00 155 ASP A O 1
ATOM 1197 N N . GLU A 1 156 ? 3.511 9.227 16.820 1.00 90.44 156 GLU A N 1
ATOM 1198 C CA . GLU A 1 156 ? 4.804 8.556 16.727 1.00 90.44 156 GLU A CA 1
ATOM 1199 C C . GLU A 1 156 ? 5.171 8.168 15.288 1.00 90.44 156 GLU A C 1
ATOM 1201 O O . GLU A 1 156 ? 4.380 8.283 14.344 1.00 90.44 156 GLU A O 1
ATOM 1206 N N . TRP A 1 157 ? 6.405 7.696 15.125 1.00 88.50 157 TRP A N 1
ATOM 1207 C CA . TRP A 1 157 ? 6.818 6.912 13.967 1.00 88.50 157 TRP A CA 1
ATOM 1208 C C . TRP A 1 157 ? 6.657 5.432 14.294 1.00 88.50 157 TRP A C 1
ATOM 1210 O O . TRP A 1 157 ? 7.109 4.999 15.348 1.00 88.50 157 TRP A O 1
ATOM 1220 N N . PHE A 1 158 ? 6.104 4.636 13.376 1.00 85.94 158 PHE A N 1
ATOM 1221 C CA . PHE A 1 158 ? 6.064 3.177 13.571 1.00 85.94 158 PHE A CA 1
ATOM 1222 C C . PHE A 1 158 ? 7.476 2.575 13.686 1.00 85.94 158 PHE A C 1
ATOM 1224 O O . PHE A 1 158 ? 7.693 1.616 14.423 1.00 85.94 158 PHE A O 1
ATOM 1231 N N . LYS A 1 159 ? 8.448 3.148 12.970 1.00 86.50 159 LYS A N 1
ATOM 1232 C CA . LYS A 1 159 ? 9.881 2.863 13.080 1.00 86.50 159 LYS A CA 1
ATOM 1233 C C . LYS A 1 159 ? 10.640 4.183 13.126 1.00 86.50 159 LYS A C 1
ATOM 1235 O O . LYS A 1 159 ? 10.713 4.896 12.124 1.00 86.50 159 LYS A O 1
ATOM 1240 N N . ASP A 1 160 ? 11.187 4.510 14.292 1.00 83.75 160 ASP A N 1
ATOM 1241 C CA . ASP A 1 160 ? 11.937 5.750 14.480 1.00 83.75 160 ASP A CA 1
ATOM 1242 C C . ASP A 1 160 ? 13.189 5.800 13.585 1.00 83.75 160 ASP A C 1
ATOM 1244 O O . ASP A 1 160 ? 13.841 4.785 13.331 1.00 83.75 160 ASP A O 1
ATOM 1248 N N . GLY A 1 161 ? 13.493 6.983 13.051 1.00 83.19 161 GLY A N 1
ATOM 1249 C CA . GLY A 1 161 ? 14.584 7.197 12.093 1.00 83.19 161 GLY A CA 1
ATOM 1250 C C . GLY A 1 161 ? 14.344 6.666 10.669 1.00 83.19 161 GLY A C 1
ATOM 1251 O O . GLY A 1 161 ? 15.117 7.001 9.766 1.00 83.19 161 GLY A O 1
ATOM 1252 N N . ASP A 1 162 ? 13.275 5.903 10.414 1.00 83.19 162 ASP A N 1
ATOM 1253 C CA . ASP A 1 162 ? 12.916 5.464 9.064 1.00 83.19 162 ASP A CA 1
ATOM 1254 C C . ASP A 1 162 ? 11.980 6.475 8.393 1.00 83.19 162 ASP A C 1
ATOM 1256 O O . ASP A 1 162 ? 10.779 6.539 8.650 1.00 83.19 162 ASP A O 1
ATOM 1260 N N . ARG A 1 163 ? 12.519 7.254 7.448 1.00 76.81 163 ARG A N 1
ATOM 1261 C CA . ARG A 1 163 ? 11.732 8.218 6.656 1.00 76.81 163 ARG A CA 1
ATOM 1262 C C . ARG A 1 163 ? 10.620 7.574 5.817 1.00 76.81 163 ARG A C 1
ATOM 1264 O O . ARG A 1 163 ? 9.768 8.295 5.295 1.00 76.81 163 ARG A O 1
ATOM 1271 N N . ASN A 1 164 ? 10.698 6.262 5.599 1.00 77.00 164 ASN A N 1
ATOM 1272 C CA . ASN A 1 164 ? 9.695 5.469 4.905 1.00 77.00 164 ASN A CA 1
ATOM 1273 C C . ASN A 1 164 ? 8.771 4.741 5.877 1.00 77.00 164 ASN A C 1
ATOM 1275 O O . ASN A 1 164 ? 8.093 3.821 5.442 1.00 77.00 164 ASN A O 1
ATOM 1279 N N . SER A 1 165 ? 8.762 5.094 7.158 1.00 83.25 165 SER A N 1
ATOM 1280 C CA . SER A 1 165 ? 7.791 4.595 8.120 1.00 83.25 165 SER A CA 1
ATOM 1281 C C . SER A 1 165 ? 6.621 5.558 8.248 1.00 83.25 165 SER A C 1
ATOM 1283 O O . SER A 1 165 ? 6.807 6.775 8.259 1.00 83.25 165 SER A O 1
ATOM 1285 N N . LEU A 1 166 ? 5.415 5.021 8.451 1.00 85.75 166 LEU A N 1
ATOM 1286 C CA . LEU A 1 166 ? 4.255 5.840 8.781 1.00 85.75 166 LEU A CA 1
ATOM 1287 C C . LEU A 1 166 ? 4.550 6.714 10.011 1.00 85.75 166 LEU A C 1
ATOM 1289 O O . LEU A 1 166 ? 5.088 6.231 11.013 1.00 85.75 166 LEU A O 1
ATOM 1293 N N . ASN A 1 167 ? 4.179 7.993 9.918 1.00 88.88 167 ASN A N 1
ATOM 1294 C CA . ASN A 1 167 ? 4.172 8.924 11.040 1.00 88.88 167 ASN A CA 1
ATOM 1295 C C . ASN A 1 167 ? 2.725 9.331 11.331 1.00 88.88 167 ASN A C 1
ATOM 1297 O O . ASN A 1 167 ? 2.081 10.009 10.524 1.00 88.88 167 ASN A O 1
ATOM 1301 N N . THR A 1 168 ? 2.208 8.927 12.484 1.00 89.31 168 THR A N 1
ATOM 1302 C CA . THR A 1 168 ? 0.785 9.072 12.818 1.00 89.31 168 THR A CA 1
ATOM 1303 C C . THR A 1 168 ? 0.389 10.524 13.045 1.00 89.31 168 THR A C 1
ATOM 1305 O O . THR A 1 168 ? -0.694 10.925 12.622 1.00 89.31 168 THR A O 1
ATOM 1308 N N . ALA A 1 169 ? 1.276 11.352 13.600 1.00 89.88 169 ALA A N 1
ATOM 1309 C CA . ALA A 1 169 ? 1.033 12.785 13.761 1.00 89.88 169 ALA A CA 1
ATOM 1310 C C . ALA A 1 169 ? 0.810 13.472 12.401 1.00 89.88 169 ALA A C 1
ATOM 1312 O O . ALA A 1 169 ? -0.151 14.219 12.200 1.00 89.88 169 ALA A O 1
ATOM 1313 N N . ARG A 1 170 ? 1.663 13.170 11.413 1.00 87.56 170 ARG A N 1
ATOM 1314 C CA . ARG A 1 170 ? 1.555 13.700 10.045 1.00 87.56 170 ARG A CA 1
ATOM 1315 C C . ARG A 1 170 ? 0.343 13.141 9.307 1.00 87.56 170 ARG A C 1
ATOM 1317 O O . ARG A 1 170 ? -0.303 13.897 8.580 1.00 87.56 170 ARG A O 1
ATOM 1324 N N . ALA A 1 171 ? 0.016 11.865 9.509 1.00 86.31 171 ALA A N 1
ATOM 1325 C CA . ALA A 1 171 ? -1.200 11.249 8.985 1.00 86.31 171 ALA A CA 1
ATOM 1326 C C . ALA A 1 171 ? -2.459 11.966 9.501 1.00 86.31 171 ALA A C 1
ATOM 1328 O O . ALA A 1 171 ? -3.270 12.447 8.704 1.00 86.31 171 ALA A O 1
ATOM 1329 N N . LYS A 1 172 ? -2.577 12.126 10.826 1.00 86.69 172 LYS A N 1
ATOM 1330 C CA . LYS A 1 172 ? -3.692 12.825 11.483 1.00 86.69 172 LYS A CA 1
ATOM 1331 C C . LYS A 1 172 ? -3.777 14.288 11.041 1.00 86.69 172 LYS A C 1
ATOM 1333 O O . LYS A 1 172 ? -4.857 14.755 10.679 1.00 86.69 172 LYS A O 1
ATOM 1338 N N . GLY A 1 173 ? -2.646 14.992 10.967 1.00 87.06 173 GLY A N 1
ATOM 1339 C CA . GLY A 1 173 ? -2.589 16.378 10.491 1.00 87.06 173 GLY A CA 1
ATOM 1340 C C . GLY A 1 173 ? -3.006 16.538 9.023 1.00 87.06 173 GLY A C 1
ATOM 1341 O O . GLY A 1 173 ? -3.761 17.454 8.687 1.00 87.06 173 GLY A O 1
ATOM 1342 N N . CYS A 1 174 ? -2.574 15.628 8.141 1.00 84.44 174 CYS A N 1
ATOM 1343 C CA . CYS A 1 174 ? -3.010 15.594 6.741 1.00 84.44 174 CYS A CA 1
ATOM 1344 C C . CYS A 1 174 ? -4.532 15.435 6.646 1.00 84.44 174 CYS A C 1
ATOM 1346 O O . CYS A 1 174 ? -5.196 16.192 5.930 1.00 84.44 174 CYS A O 1
ATOM 1348 N N . HIS A 1 175 ? -5.080 14.511 7.437 1.00 79.50 175 HIS A N 1
ATOM 1349 C CA . HIS A 1 175 ? -6.507 14.244 7.479 1.00 79.50 175 HIS A CA 1
ATOM 1350 C C . HIS A 1 175 ? -7.319 15.458 7.950 1.00 79.50 175 HIS A C 1
ATOM 1352 O O . HIS A 1 175 ? -8.216 15.926 7.248 1.00 79.50 175 HIS A O 1
ATOM 1358 N N . GLN A 1 176 ? -6.957 16.032 9.099 1.00 80.38 176 GLN A N 1
ATOM 1359 C CA . GLN A 1 176 ? -7.618 17.217 9.651 1.00 80.38 176 GLN A CA 1
ATOM 1360 C C . GLN A 1 176 ? -7.556 18.411 8.690 1.00 80.38 176 GLN A C 1
ATOM 1362 O O . GLN A 1 176 ? -8.530 19.151 8.543 1.00 80.38 176 GLN A O 1
ATOM 1367 N N . CYS A 1 177 ? -6.426 18.597 8.002 1.00 82.69 177 CYS A N 1
ATOM 1368 C CA . CYS A 1 177 ? -6.277 19.667 7.024 1.00 82.69 177 CYS A CA 1
ATOM 1369 C C . CYS A 1 177 ? -7.191 19.462 5.803 1.00 82.69 177 CYS A C 1
ATOM 1371 O O . CYS A 1 177 ? -7.835 20.413 5.355 1.00 82.69 177 CYS A O 1
ATOM 1373 N N . CYS A 1 178 ? -7.301 18.229 5.300 1.00 79.88 178 CYS A N 1
ATOM 1374 C CA . CYS A 1 178 ? -8.213 17.890 4.208 1.00 79.88 178 CYS A CA 1
ATOM 1375 C C . CYS A 1 178 ? -9.679 18.155 4.591 1.00 79.88 178 CYS A C 1
ATOM 1377 O O . CYS A 1 178 ? -10.389 18.854 3.866 1.00 79.88 178 CYS A O 1
ATOM 1379 N N . LEU A 1 179 ? -10.107 17.705 5.775 1.00 75.88 179 LEU A N 1
ATOM 1380 C CA . LEU A 1 179 ? -11.461 17.952 6.284 1.00 75.88 179 LEU A CA 1
ATOM 1381 C C . LEU A 1 179 ? -11.772 19.445 6.433 1.00 75.88 179 LEU A C 1
ATOM 1383 O O . LEU A 1 179 ? -12.830 19.907 5.998 1.00 75.88 179 LEU A O 1
ATOM 1387 N N . ARG A 1 180 ? -10.826 20.220 6.983 1.00 78.75 180 ARG A N 1
ATOM 1388 C CA . ARG A 1 180 ? -10.944 21.679 7.109 1.00 78.75 180 ARG A CA 1
ATOM 1389 C C . ARG A 1 180 ? -11.169 22.345 5.749 1.00 78.75 180 ARG A C 1
ATOM 1391 O O . ARG A 1 180 ? -12.016 23.228 5.638 1.00 78.75 180 ARG A O 1
ATOM 1398 N N . GLN A 1 181 ? -10.445 21.915 4.715 1.00 78.06 181 GLN A N 1
ATOM 1399 C CA . GLN A 1 181 ? -10.579 22.450 3.352 1.00 78.06 181 GLN A CA 1
ATOM 1400 C C . GLN A 1 181 ? -11.904 22.077 2.699 1.00 78.06 181 GLN A C 1
ATOM 1402 O O . GLN A 1 181 ? -12.526 22.919 2.053 1.00 78.06 181 GLN A O 1
ATOM 1407 N N . CYS A 1 182 ? -12.376 20.860 2.948 1.00 71.69 182 CYS A N 1
ATOM 1408 C CA . CYS A 1 182 ? -13.675 20.393 2.479 1.00 71.69 182 CYS A CA 1
ATOM 1409 C C . CYS A 1 182 ? -14.849 20.981 3.283 1.00 71.69 182 CYS A C 1
ATOM 1411 O O . CYS A 1 182 ? -15.999 20.646 3.014 1.00 71.69 182 CYS A O 1
ATOM 1413 N N . ARG A 1 183 ? -14.578 21.855 4.270 1.00 70.88 183 ARG A N 1
ATOM 1414 C CA . ARG A 1 183 ? -15.566 22.426 5.205 1.00 70.88 183 ARG A CA 1
ATOM 1415 C C . ARG A 1 183 ? -16.365 21.350 5.953 1.00 70.88 183 ARG A C 1
ATOM 1417 O O . ARG A 1 183 ? -17.506 21.575 6.351 1.00 70.88 183 ARG A O 1
ATOM 1424 N N . MET A 1 184 ? -15.755 20.186 6.164 1.00 63.28 184 MET A N 1
ATOM 1425 C CA . MET A 1 184 ? -16.327 19.086 6.931 1.00 63.28 184 MET A CA 1
ATOM 1426 C C . MET A 1 184 ? -15.865 19.215 8.384 1.00 63.28 184 MET A C 1
ATOM 1428 O O . MET A 1 184 ? -14.759 18.815 8.739 1.00 63.28 184 MET A O 1
ATOM 1432 N N . GLY A 1 185 ? -16.691 19.850 9.218 1.00 55.88 185 GLY A N 1
ATOM 1433 C CA . GLY A 1 185 ? -16.433 19.995 10.654 1.00 55.88 185 GLY A CA 1
ATOM 1434 C C . GLY A 1 185 ? -16.772 18.740 11.471 1.00 55.88 185 GLY A C 1
ATOM 1435 O O . GLY A 1 185 ? -17.332 17.763 10.964 1.00 55.88 185 GLY A O 1
ATOM 1436 N N . SER A 1 186 ? -16.477 18.794 12.773 1.00 45.84 186 SER A N 1
ATOM 1437 C CA . SER A 1 186 ? -16.930 17.827 13.781 1.00 45.84 186 SER A CA 1
ATOM 1438 C C . SER A 1 186 ? -18.458 17.892 13.898 1.00 45.84 186 SER A C 1
ATOM 1440 O O . SER A 1 186 ? -18.999 18.749 14.593 1.00 45.84 186 SER A O 1
ATOM 1442 N N . GLY A 1 187 ? -19.162 17.050 13.145 1.00 45.56 187 GLY A N 1
ATOM 1443 C CA . GLY A 1 187 ? -20.624 17.092 13.058 1.00 45.56 187 GLY A CA 1
ATOM 1444 C C . GLY A 1 187 ? -21.180 17.054 11.638 1.00 45.56 187 GLY A C 1
ATOM 1445 O O . GLY A 1 187 ? -22.369 17.311 11.469 1.00 45.56 187 GLY A O 1
ATOM 1446 N N . TYR A 1 188 ? -20.367 16.726 10.622 1.00 49.66 188 TYR A N 1
ATOM 1447 C CA . TYR A 1 188 ? -20.872 16.341 9.300 1.00 49.66 188 TYR A CA 1
ATOM 1448 C C . TYR A 1 188 ? -21.643 15.015 9.419 1.00 49.66 188 TYR A C 1
ATOM 1450 O O . TYR A 1 188 ? -21.145 13.924 9.168 1.00 49.66 188 TYR A O 1
ATOM 1458 N N . ALA A 1 189 ? -22.855 15.131 9.947 1.00 40.00 189 ALA A N 1
ATOM 1459 C CA . ALA A 1 189 ? -23.691 14.041 10.376 1.00 40.00 189 ALA A CA 1
ATOM 1460 C C . ALA A 1 189 ? -24.575 13.581 9.216 1.00 40.00 189 ALA A C 1
ATOM 1462 O O . ALA A 1 189 ? -25.443 14.312 8.741 1.00 40.00 189 ALA A O 1
ATOM 1463 N N . ARG A 1 190 ? -24.408 12.305 8.859 1.00 44.53 190 ARG A N 1
ATOM 1464 C CA . ARG A 1 190 ? -25.498 11.321 8.728 1.00 44.53 190 ARG A CA 1
ATOM 1465 C C . ARG A 1 190 ? -26.555 11.521 7.625 1.00 44.53 190 ARG A C 1
ATOM 1467 O O . ARG A 1 190 ? -27.407 10.648 7.496 1.00 44.53 190 ARG A O 1
ATOM 1474 N N . ARG A 1 191 ? -26.540 12.611 6.840 1.00 37.06 191 ARG A N 1
ATOM 1475 C CA . ARG A 1 191 ? -27.626 12.940 5.884 1.00 37.06 191 ARG A CA 1
ATOM 1476 C C . ARG A 1 191 ? -27.298 12.860 4.393 1.00 37.06 191 ARG A C 1
ATOM 1478 O O . ARG A 1 191 ? -28.239 12.798 3.609 1.00 37.06 191 ARG A O 1
ATOM 1485 N N . SER A 1 192 ? -26.036 12.769 3.988 1.00 39.31 192 SER A N 1
ATOM 1486 C CA . SER A 1 192 ? -25.667 12.301 2.645 1.00 39.31 192 SER A CA 1
ATOM 1487 C C . SER A 1 192 ? -24.546 11.274 2.776 1.00 39.31 192 SER A C 1
ATOM 1489 O O . SER A 1 192 ? -23.760 11.321 3.721 1.00 39.31 192 SER A O 1
ATOM 1491 N N . ARG A 1 193 ? -24.519 10.280 1.882 1.00 50.72 193 ARG A N 1
ATOM 1492 C CA . ARG A 1 193 ? -23.603 9.122 1.884 1.00 50.72 193 ARG A CA 1
ATOM 1493 C C . ARG A 1 193 ? -22.144 9.511 1.547 1.00 50.72 193 ARG A C 1
ATOM 1495 O O . ARG A 1 193 ? -21.411 8.714 0.972 1.00 50.72 193 ARG A O 1
ATOM 1502 N N . SER A 1 194 ? -21.714 10.717 1.911 1.00 43.06 194 SER A N 1
ATOM 1503 C CA . SER A 1 194 ? -20.351 11.224 1.753 1.00 43.06 194 SER A CA 1
ATOM 1504 C C . SER A 1 194 ? -19.396 10.434 2.645 1.00 43.06 194 SER A C 1
ATOM 1506 O O . SER A 1 194 ? -19.492 10.499 3.869 1.00 43.06 194 SER A O 1
ATOM 1508 N N . ARG A 1 195 ? -18.473 9.678 2.042 1.00 53.38 195 ARG A N 1
ATOM 1509 C CA . ARG A 1 195 ? -17.438 8.921 2.759 1.00 53.38 195 ARG A CA 1
ATOM 1510 C C . ARG A 1 195 ? -16.077 9.517 2.411 1.00 53.38 195 ARG A C 1
ATOM 1512 O O . ARG A 1 195 ? -15.590 9.337 1.298 1.00 53.38 195 ARG A O 1
ATOM 1519 N N . ALA A 1 196 ? -15.462 10.222 3.359 1.00 46.91 196 ALA A N 1
ATOM 1520 C CA . ALA A 1 196 ? -14.041 10.551 3.270 1.00 46.91 196 ALA A CA 1
ATOM 1521 C C . ALA A 1 196 ? -13.233 9.241 3.247 1.00 46.91 196 ALA A C 1
ATOM 1523 O O . ALA A 1 196 ? -13.542 8.333 4.018 1.00 46.91 196 ALA A O 1
ATOM 1524 N N . ARG A 1 197 ? -12.236 9.116 2.363 1.00 55.75 197 ARG A N 1
ATOM 1525 C CA . ARG A 1 197 ? -11.368 7.929 2.271 1.00 55.75 197 ARG A CA 1
ATOM 1526 C C . ARG A 1 197 ? -9.914 8.372 2.338 1.00 55.75 197 ARG A C 1
ATOM 1528 O O . ARG A 1 197 ? -9.492 9.283 1.632 1.00 55.75 197 ARG A O 1
AT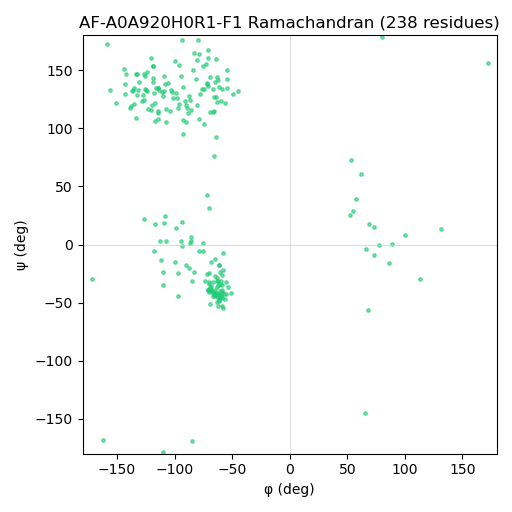OM 1535 N N . ILE A 1 198 ? -9.143 7.754 3.221 1.00 55.38 198 ILE A N 1
ATOM 1536 C CA . ILE A 1 198 ? -7.798 8.226 3.559 1.00 55.38 198 ILE A CA 1
ATOM 1537 C C . ILE A 1 198 ? -6.797 7.235 2.994 1.00 55.38 198 ILE A C 1
ATOM 1539 O O . ILE A 1 198 ? -6.915 6.043 3.235 1.00 55.38 198 ILE A O 1
ATOM 1543 N N . PHE A 1 199 ? -5.814 7.719 2.238 1.00 54.69 199 PHE A N 1
ATOM 1544 C CA . PHE A 1 199 ? -4.743 6.900 1.685 1.00 54.69 199 PHE A CA 1
ATOM 1545 C C . PHE A 1 199 ? -3.442 7.191 2.437 1.00 54.69 199 PHE A C 1
ATOM 1547 O O . PHE A 1 199 ? -2.794 8.230 2.276 1.00 54.69 199 PHE A O 1
ATOM 1554 N N . LEU A 1 200 ? -3.045 6.254 3.287 1.00 53.91 200 LEU A N 1
ATOM 1555 C CA . LEU A 1 200 ? -1.790 6.340 4.019 1.00 53.91 200 LEU A CA 1
ATOM 1556 C C . LEU A 1 200 ? -0.697 5.652 3.203 1.00 53.91 200 LEU A C 1
ATOM 1558 O O . LEU A 1 200 ? -0.823 4.482 2.854 1.00 53.91 200 LEU A O 1
ATOM 1562 N N . GLN A 1 201 ? 0.381 6.377 2.900 1.00 55.38 201 GLN A N 1
ATOM 1563 C CA . GLN A 1 201 ? 1.612 5.780 2.397 1.00 55.38 201 GLN A CA 1
ATOM 1564 C C . GLN A 1 201 ? 2.753 6.071 3.384 1.00 55.38 201 GLN A C 1
ATOM 1566 O O . GLN A 1 201 ? 2.839 7.182 3.914 1.00 55.38 201 GLN A O 1
ATOM 1571 N N . PRO A 1 202 ? 3.685 5.125 3.589 1.00 53.41 202 PRO A N 1
ATOM 1572 C CA . PRO A 1 202 ? 4.689 5.238 4.644 1.00 53.41 202 PRO A CA 1
ATOM 1573 C C . PRO A 1 202 ? 5.647 6.447 4.555 1.00 53.41 202 PRO A C 1
ATOM 1575 O O . PRO A 1 202 ? 6.258 6.811 5.543 1.00 53.41 202 PRO A O 1
ATOM 1578 N N . CYS A 1 203 ? 5.791 7.128 3.411 1.00 57.09 203 CYS A N 1
ATOM 1579 C CA . CYS A 1 203 ? 6.638 8.334 3.281 1.00 57.09 203 CYS A CA 1
ATOM 1580 C C . CYS A 1 203 ? 5.872 9.617 2.903 1.00 57.09 203 CYS A C 1
ATOM 1582 O O . CYS A 1 203 ? 6.445 10.716 2.880 1.00 57.09 203 CYS A O 1
ATOM 1584 N N . GLY A 1 204 ? 4.575 9.505 2.618 1.00 71.44 204 GLY A N 1
ATOM 1585 C CA . GLY A 1 204 ? 3.726 10.618 2.215 1.00 71.44 204 GLY A CA 1
ATOM 1586 C C . GLY A 1 204 ? 2.269 10.327 2.533 1.00 71.44 204 GLY A C 1
ATOM 1587 O O . GLY A 1 204 ? 1.769 9.256 2.225 1.00 71.44 204 GLY A O 1
ATOM 1588 N N . HIS A 1 205 ? 1.577 11.280 3.139 1.00 79.12 205 HIS A N 1
ATOM 1589 C CA . HIS A 1 205 ? 0.188 11.080 3.552 1.00 79.12 205 HIS A CA 1
ATOM 1590 C C . HIS A 1 205 ? -0.710 11.771 2.545 1.00 79.12 205 HIS A C 1
ATOM 1592 O O . HIS A 1 205 ? -0.439 12.928 2.214 1.00 79.12 205 HIS A O 1
ATOM 1598 N N . VAL A 1 206 ? -1.736 11.077 2.052 1.00 80.69 206 VAL A N 1
ATOM 1599 C CA . VAL A 1 206 ? -2.722 11.655 1.141 1.00 80.69 206 VAL A CA 1
ATOM 1600 C C . VAL A 1 206 ? -4.123 11.429 1.697 1.00 80.69 206 VAL A C 1
ATOM 1602 O O . VAL A 1 206 ? -4.537 10.309 1.961 1.00 80.69 206 VAL A O 1
ATOM 1605 N N . ALA A 1 207 ? -4.881 12.501 1.863 1.00 79.19 207 ALA A N 1
ATOM 1606 C CA . ALA A 1 207 ? -6.290 12.422 2.220 1.00 79.19 207 ALA A CA 1
ATOM 1607 C C . ALA A 1 207 ? -7.129 12.969 1.070 1.00 79.19 207 ALA A C 1
ATOM 1609 O O . ALA A 1 207 ? -6.801 14.026 0.522 1.00 79.19 207 ALA A O 1
ATOM 1610 N N . GLU A 1 208 ? -8.198 12.257 0.722 1.00 77.94 208 GLU A N 1
ATOM 1611 C CA . GLU A 1 208 ? -9.159 12.677 -0.290 1.00 77.94 208 GLU A CA 1
ATOM 1612 C C . GLU A 1 208 ? -10.587 12.539 0.242 1.00 77.94 208 GLU A C 1
ATOM 1614 O O . GLU A 1 208 ? -10.950 11.589 0.939 1.00 77.94 208 GLU A O 1
ATOM 1619 N N . VAL A 1 209 ? -11.420 13.520 -0.084 1.00 74.25 209 VAL A N 1
ATOM 1620 C CA . VAL A 1 209 ? -12.838 13.497 0.260 1.00 74.25 209 VAL A CA 1
ATOM 1621 C C . VAL A 1 209 ? -13.645 13.485 -1.021 1.00 74.25 209 VAL A C 1
ATOM 1623 O O . VAL A 1 209 ? -13.565 14.420 -1.821 1.00 74.25 209 VAL A O 1
ATOM 1626 N N . ALA A 1 210 ? -14.476 12.457 -1.168 1.00 73.31 210 ALA A N 1
ATOM 1627 C CA . ALA A 1 210 ? -15.477 12.376 -2.213 1.00 73.31 210 ALA A CA 1
ATOM 1628 C C . ALA A 1 210 ? -16.879 12.328 -1.595 1.00 73.31 210 ALA A C 1
ATOM 1630 O O . ALA A 1 210 ? -17.166 11.535 -0.695 1.00 73.31 210 ALA A O 1
ATOM 1631 N N . GLU A 1 211 ? -17.765 13.178 -2.098 1.00 69.31 211 GLU A N 1
ATOM 1632 C CA . GLU A 1 211 ? -19.202 13.031 -1.909 1.00 69.31 211 GLU A CA 1
ATOM 1633 C C . GLU A 1 211 ? -19.725 12.120 -3.011 1.00 69.31 211 GLU A C 1
ATOM 1635 O O . GLU A 1 211 ? -19.476 12.368 -4.190 1.00 69.31 211 GLU A O 1
ATOM 1640 N N . VAL A 1 212 ? -20.392 11.038 -2.618 1.00 70.38 212 VAL A N 1
ATOM 1641 C CA . VAL A 1 212 ? -20.913 10.026 -3.534 1.00 70.38 212 VAL A CA 1
ATOM 1642 C C . VAL A 1 212 ? -22.312 9.654 -3.069 1.00 70.38 212 VAL A C 1
ATOM 1644 O O . VAL A 1 212 ? -22.531 9.394 -1.884 1.00 70.38 212 VAL A O 1
ATOM 1647 N N . SER A 1 213 ? -23.267 9.621 -3.992 1.00 68.81 213 SER A N 1
ATOM 1648 C CA . SER A 1 213 ? -24.589 9.064 -3.729 1.00 68.81 213 SER A CA 1
ATOM 1649 C C . SER A 1 213 ? -24.751 7.749 -4.477 1.00 68.81 213 SER A C 1
ATOM 1651 O O . SER A 1 213 ? -24.202 7.556 -5.556 1.00 68.81 213 SER A O 1
ATOM 1653 N N . VAL A 1 214 ? -25.473 6.825 -3.861 1.00 73.31 214 VAL A N 1
ATOM 1654 C CA . VAL A 1 214 ? -25.871 5.562 -4.481 1.00 73.31 214 VAL A CA 1
ATOM 1655 C C . VAL A 1 214 ? -27.380 5.506 -4.349 1.00 73.31 214 VAL A C 1
ATOM 1657 O O . VAL A 1 214 ? -27.885 5.825 -3.266 1.00 73.31 214 VAL A O 1
ATOM 1660 N N . ASP A 1 215 ? -28.095 5.176 -5.411 1.00 78.31 215 ASP A N 1
ATOM 1661 C CA . ASP A 1 215 ? -29.552 5.078 -5.373 1.00 78.31 215 ASP A CA 1
ATOM 1662 C C . ASP A 1 215 ? -30.027 3.700 -4.868 1.00 78.31 215 ASP A C 1
ATOM 1664 O O . ASP A 1 215 ? -29.264 2.934 -4.268 1.00 78.31 215 ASP A O 1
ATOM 1668 N N . ALA A 1 216 ? -31.325 3.423 -5.013 1.00 83.94 216 ALA A N 1
ATOM 1669 C CA . ALA A 1 216 ? -31.919 2.145 -4.629 1.00 83.94 216 ALA A CA 1
ATOM 1670 C C . ALA A 1 216 ? -31.529 0.997 -5.578 1.00 83.94 216 ALA A C 1
ATOM 1672 O O . ALA A 1 216 ? -31.478 -0.153 -5.141 1.00 83.94 216 ALA A O 1
ATOM 1673 N N . ASP A 1 217 ? -31.190 1.318 -6.828 1.00 87.62 217 ASP A N 1
ATOM 1674 C CA . ASP A 1 217 ? -30.793 0.372 -7.873 1.00 87.62 217 ASP A CA 1
ATOM 1675 C C . ASP A 1 217 ? -29.289 0.047 -7.821 1.00 87.62 217 ASP A C 1
ATOM 1677 O O . ASP A 1 217 ? -28.788 -0.754 -8.607 1.00 87.62 217 ASP A O 1
ATOM 1681 N N . LYS A 1 218 ? -28.582 0.597 -6.820 1.00 78.94 218 LYS A N 1
ATOM 1682 C CA . LYS A 1 218 ? -27.126 0.504 -6.612 1.00 78.94 218 LYS A CA 1
ATOM 1683 C C . LYS A 1 218 ? -26.311 1.257 -7.665 1.00 78.94 218 LYS A C 1
ATOM 1685 O O . LYS A 1 218 ? -25.098 1.060 -7.745 1.00 78.94 218 LYS A O 1
ATOM 1690 N N . GLU A 1 219 ? -26.940 2.165 -8.399 1.00 77.88 219 GLU A N 1
ATOM 1691 C CA . GLU A 1 219 ? -26.257 3.045 -9.336 1.00 77.88 219 GLU A CA 1
ATOM 1692 C C . GLU A 1 219 ? -25.633 4.227 -8.596 1.00 77.88 219 GLU A C 1
ATOM 1694 O O . GLU A 1 219 ? -26.175 4.755 -7.619 1.00 77.88 219 GLU A O 1
ATOM 1699 N N . THR A 1 220 ? -24.446 4.631 -9.047 1.00 70.38 220 THR A N 1
ATOM 1700 C CA . THR A 1 220 ? -23.660 5.676 -8.386 1.00 70.38 220 THR A CA 1
ATOM 1701 C C . THR A 1 220 ? -23.907 7.015 -9.069 1.00 70.38 220 THR A C 1
ATOM 1703 O O . THR A 1 220 ? -23.607 7.179 -10.248 1.00 70.38 220 THR A O 1
ATOM 1706 N N . HIS A 1 221 ? -24.404 7.999 -8.322 1.00 68.94 221 HIS A N 1
ATOM 1707 C CA . HIS A 1 221 ? -24.767 9.314 -8.847 1.00 68.94 221 HIS A CA 1
ATOM 1708 C C . HIS A 1 221 ? -23.945 10.420 -8.198 1.00 68.94 221 HIS A C 1
ATOM 1710 O O . HIS A 1 221 ? -23.725 10.418 -6.983 1.00 68.94 221 HIS A O 1
ATOM 1716 N N . GLY A 1 222 ? -23.536 11.392 -9.019 1.00 61.28 222 GLY A N 1
ATOM 1717 C CA . GLY A 1 222 ? -22.926 12.645 -8.577 1.00 61.28 222 GLY A CA 1
ATOM 1718 C C . GLY A 1 222 ? -21.732 12.448 -7.647 1.00 61.28 222 GLY A C 1
ATOM 1719 O O . GLY A 1 222 ? -21.835 12.727 -6.456 1.00 61.28 222 GLY A O 1
ATOM 1720 N N . SER A 1 223 ? -20.598 11.992 -8.184 1.00 58.41 223 SER A N 1
ATOM 1721 C CA . SER A 1 223 ? -19.336 12.019 -7.449 1.00 58.41 223 SER A CA 1
ATOM 1722 C C . SER A 1 223 ? -18.715 13.416 -7.526 1.00 58.41 223 SER A C 1
ATOM 1724 O O . SER A 1 223 ? -18.424 13.935 -8.605 1.00 58.41 223 SER A O 1
ATOM 1726 N N . ARG A 1 224 ? -18.511 14.057 -6.372 1.00 60.78 224 ARG A N 1
ATOM 1727 C CA . ARG A 1 224 ? -17.728 15.296 -6.278 1.00 60.78 224 ARG A CA 1
ATOM 1728 C C . ARG A 1 224 ? -16.549 15.077 -5.347 1.00 60.78 224 ARG A C 1
ATOM 1730 O O . ARG A 1 224 ? -16.733 14.914 -4.144 1.00 60.78 224 ARG A O 1
ATOM 1737 N N . CYS A 1 225 ? -15.336 15.158 -5.887 1.00 60.41 225 CYS A N 1
ATOM 1738 C CA . CYS A 1 225 ? -14.143 15.323 -5.065 1.00 60.41 225 CYS A CA 1
ATOM 1739 C C . CYS A 1 225 ? -14.169 16.736 -4.464 1.00 60.41 225 CYS A C 1
ATOM 1741 O O . CYS A 1 225 ? -14.125 17.731 -5.188 1.00 60.41 225 CYS A O 1
ATOM 1743 N N . LEU A 1 226 ? -14.297 16.824 -3.141 1.00 60.16 226 LEU A N 1
ATOM 1744 C CA . LEU A 1 226 ? -14.342 18.090 -2.403 1.00 60.16 226 LEU A CA 1
ATOM 1745 C C . LEU A 1 226 ? -12.935 18.633 -2.122 1.00 60.16 226 LEU A C 1
ATOM 1747 O O . LEU A 1 226 ? -12.762 19.841 -1.963 1.00 60.16 226 LEU A O 1
ATOM 1751 N N . GLY A 1 227 ? -11.926 17.759 -2.107 1.00 60.50 227 GLY A N 1
ATOM 1752 C CA . GLY A 1 227 ? -10.533 18.147 -1.942 1.00 60.50 227 GLY A CA 1
ATOM 1753 C C . GLY A 1 227 ? -9.602 16.951 -1.770 1.00 60.50 227 GLY A C 1
ATOM 1754 O O . GLY A 1 227 ? -10.015 15.879 -1.331 1.00 60.50 227 GLY A O 1
ATOM 1755 N N . GLY A 1 228 ? -8.329 17.167 -2.103 1.00 59.72 228 GLY A N 1
ATOM 1756 C CA . GLY A 1 228 ? -7.239 16.220 -1.901 1.00 59.72 228 GLY A CA 1
ATOM 1757 C C . GLY A 1 228 ? -6.022 16.942 -1.330 1.00 59.72 228 GLY A C 1
ATOM 1758 O O . GLY A 1 228 ? -5.671 18.032 -1.787 1.00 59.72 228 GLY A O 1
ATOM 1759 N N . ARG A 1 229 ? -5.377 16.365 -0.315 1.00 69.06 229 ARG A N 1
ATOM 1760 C CA . ARG A 1 229 ? -4.174 16.937 0.300 1.00 69.06 229 ARG A CA 1
ATOM 1761 C C . ARG A 1 229 ? -3.104 15.877 0.456 1.00 69.06 229 ARG A C 1
ATOM 1763 O O . ARG A 1 229 ? -3.363 14.837 1.036 1.00 69.06 229 ARG A O 1
ATOM 1770 N N . GLY A 1 230 ? -1.902 16.182 -0.028 1.00 59.09 230 GLY A N 1
ATOM 1771 C CA . GLY A 1 230 ? -0.709 15.365 0.158 1.00 59.09 230 GLY A CA 1
ATOM 1772 C C . GLY A 1 230 ? 0.334 16.088 1.011 1.00 59.09 230 GLY A C 1
ATOM 1773 O O . GLY A 1 230 ? 0.608 17.258 0.751 1.00 59.09 230 GLY A O 1
ATOM 1774 N N . CYS A 1 231 ? 0.951 15.417 1.987 1.00 59.44 231 CYS A N 1
ATOM 1775 C CA . CYS A 1 231 ? 2.175 15.902 2.636 1.00 59.44 231 CYS A CA 1
ATOM 1776 C C . CYS A 1 231 ? 3.334 14.923 2.380 1.00 59.44 231 CYS A C 1
ATOM 1778 O O . CYS A 1 231 ? 3.383 13.819 2.921 1.00 59.44 231 CYS A O 1
ATOM 1780 N N . GLY A 1 232 ? 4.272 15.312 1.512 1.00 54.06 232 GLY A N 1
ATOM 1781 C CA . GLY A 1 232 ? 5.476 14.524 1.218 1.00 54.06 232 GLY A CA 1
ATOM 1782 C C . GLY A 1 232 ? 6.544 14.667 2.305 1.00 54.06 232 GLY A C 1
ATOM 1783 O O . GLY A 1 232 ? 6.500 15.602 3.102 1.00 54.06 232 GLY A O 1
ATOM 1784 N N . SER A 1 233 ? 7.528 13.764 2.330 1.00 47.84 233 SER A N 1
ATOM 1785 C CA . SER A 1 233 ? 8.645 13.739 3.296 1.00 47.84 233 SER A CA 1
ATOM 1786 C C . SER A 1 233 ? 9.522 15.005 3.341 1.00 47.84 233 SER A C 1
ATOM 1788 O O . SER A 1 233 ? 10.375 15.103 4.214 1.00 47.84 233 SER A O 1
ATOM 1790 N N . GLY A 1 234 ? 9.330 15.965 2.428 1.00 40.28 234 GLY A N 1
ATOM 1791 C CA . GLY A 1 234 ? 10.052 17.244 2.376 1.00 40.28 234 GLY A CA 1
ATOM 1792 C C . GLY A 1 234 ? 9.208 18.494 2.664 1.00 40.28 234 GLY A C 1
ATOM 1793 O O . GLY A 1 234 ? 9.730 19.599 2.559 1.00 40.28 234 GLY A O 1
ATOM 1794 N N . TYR A 1 235 ? 7.919 18.358 3.000 1.00 35.66 235 TYR A N 1
ATOM 1795 C CA . TYR A 1 235 ? 7.070 19.510 3.331 1.00 35.66 235 TYR A CA 1
ATOM 1796 C C . TYR A 1 235 ? 7.170 19.831 4.827 1.00 35.66 235 TYR A C 1
ATOM 1798 O O . TYR A 1 235 ? 6.748 19.036 5.667 1.00 35.66 235 TYR A O 1
ATOM 1806 N N . GLN A 1 236 ? 7.746 20.991 5.160 1.00 24.27 236 GLN A N 1
ATOM 1807 C CA . GLN A 1 236 ? 7.835 21.471 6.540 1.00 24.27 236 GLN A CA 1
ATOM 1808 C C . GLN A 1 236 ? 6.433 21.730 7.134 1.00 24.27 236 GLN A C 1
ATOM 1810 O O . GLN A 1 236 ? 5.567 22.254 6.427 1.00 24.27 236 GLN A O 1
ATOM 1815 N N . PRO A 1 237 ? 6.219 21.467 8.442 1.00 32.69 237 PRO A N 1
ATOM 1816 C CA . PRO A 1 237 ? 4.942 21.717 9.126 1.00 32.69 237 PRO A CA 1
ATOM 1817 C C . PRO A 1 237 ? 4.475 23.178 9.060 1.00 32.69 237 PRO A C 1
ATOM 1819 O O . PRO A 1 237 ? 3.294 23.459 9.209 1.00 32.69 237 PRO A O 1
ATOM 1822 N N . GLN A 1 238 ? 5.403 24.105 8.822 1.00 25.28 238 GLN A N 1
ATOM 1823 C CA . GLN A 1 238 ? 5.192 25.555 8.890 1.00 25.28 238 GLN A CA 1
ATOM 1824 C C . GLN A 1 238 ? 4.413 26.125 7.690 1.00 25.28 238 GLN A C 1
ATOM 1826 O O . GLN A 1 238 ? 4.066 27.300 7.685 1.00 25.28 238 GLN A O 1
ATOM 1831 N N . TRP A 1 239 ? 4.126 25.290 6.685 1.00 26.47 239 TRP A N 1
ATOM 1832 C CA . TRP A 1 239 ? 3.354 25.648 5.490 1.00 26.47 239 TRP A CA 1
ATOM 1833 C C . TRP A 1 239 ? 2.041 24.843 5.363 1.00 26.47 239 TRP A C 1
ATOM 1835 O O . TRP A 1 239 ? 1.473 24.757 4.271 1.00 26.47 239 TRP A O 1
ATOM 1845 N N . CYS A 1 240 ? 1.575 24.218 6.455 1.00 29.30 240 CYS A N 1
ATOM 1846 C CA . CYS A 1 240 ? 0.337 23.425 6.530 1.00 29.30 240 CYS A CA 1
ATOM 1847 C C . CYS A 1 240 ? -0.827 24.161 7.209 1.00 29.30 240 CYS A C 1
ATOM 1849 O O . CYS A 1 240 ? -0.579 24.891 8.187 1.00 29.30 240 CYS A O 1
#

Solvent-accessible surface area (backbone atoms only — not comparable to full-atom values): 14069 Å² total; per-residue (Å²): 137,84,89,69,96,69,96,73,52,60,38,65,70,77,59,59,67,69,58,54,52,50,51,58,48,34,74,74,72,49,90,72,90,84,78,80,50,73,69,53,49,64,74,71,45,53,37,74,43,66,72,48,79,47,76,50,73,38,67,42,98,88,48,46,68,44,30,40,35,40,40,36,40,18,37,6,69,80,78,82,52,49,34,43,44,42,58,82,72,83,82,35,90,67,58,66,62,30,89,36,71,49,80,49,76,46,76,39,88,33,81,74,56,37,30,49,38,69,57,62,37,43,68,69,44,39,68,59,54,44,50,50,52,40,50,50,16,53,73,50,72,42,56,46,68,59,46,49,55,58,59,53,56,67,78,44,51,82,41,78,96,42,74,67,31,43,41,36,48,58,41,52,50,35,43,54,51,30,32,58,71,49,68,49,58,101,74,77,66,92,77,66,71,55,53,73,51,63,43,76,39,37,46,33,28,36,20,38,34,38,38,40,40,64,55,95,86,69,48,78,46,75,76,42,77,62,44,72,35,74,47,51,83,83,64,62,77,92,82,112

Secondary structure (DSSP, 8-state):
------S--TTGGG--HHHHHHHHHHHTT--S-----HHHHHHTSPBPPPEEEEEEEEE-TTS-EEEEEEEEEEEESSSSS--TT-S--TT-TTGGG-SEEEEEEEEEE----B---SSTTHHHHHHHHHHHHHHHHHHTTS-HHHHHHHHH-SS-BSSTT-TTS-BHHHHHHHHHHHHHHTT--TT--SSS--EEEEEEETTEEEEEEEEEEE-TTS-EEEEEEEEEEEEETT--GGG-

Sequence (240 aa):
MHSVRGGGGFGRRLSNEYVYEAALIAQRGFAGEAAMVPEDDMAFDYFRSALYLDMEGGVSNDGHLSAWKLHVIAGSADGESANYGGTYRTRDFPEARVPHYDIATTLLPSKTPTGAWRAPFSNVYAFAEQSFLCELATASGQDYRDFLLDLLGEDEWFKDGDRNSLNTARAKGCHQCCLRQCRMGSGYARRSRSRARIFLQPCGHVAEVAEVSVDADKETHGSRCLGGRGCGSGYQPQWC

Foldseek 3Di:
DDDDDDPDQQWQPVDCVVVVVVVVVVVVPDPDDDDDDPVRCVVPTAAAWAKDKDWDWDADPQLATAEIEIEIETEDQVQPDGAWLRDDDPCAPPVVLYPYYYYHYDYDHDPRHHTGGNLRNLVNPQVVVQVVCCVSCVVSVHASLVRVLVSLPDQAFSDPPDLQTAGSVQQNVQAVVFCVQLVNDPPPDDDFPWHWTWRDGSFKTKTWTWGWHADPVRDIDDIDTSDMGMDGNPDDPVVD

Nearest PDB structures (foldseek):
  8gy3-assembly1_C  TM=6.782E-01  e=3.383E-07  Gluconobacter oxydans
  4brc-assembly1_B  TM=6.200E-01  e=2.770E+00  Legionella pneumophila
  4brd-assembly1_B  TM=6.162E-01  e=4.245E+00  Legionella pneumophila
  1vla-assembly1_A  TM=3.307E-01  e=3.535E+00  Thermotoga maritima MSB8
  5ft1-assembly2_G  TM=2.934E-01  e=9.380E+00  Phikzvirus phiKZ

Mean predicted aligned error: 8.17 Å

pLDDT: mean 82.03, std 16.36, range [24.27, 97.88]